Protein AF-0000000086532285 (afdb_homodimer)

pLDDT: mean 72.84, std 27.59, range [26.17, 98.25]

Sequence (334 aa):
MSERGWKFVLVGSVVLNVFMLGAIGGGAYQWFSTHRDLRASGAPASRTALRFAADELPDARQQEFVAALKAARKDGRDFAREGRDDRITVLDLLAAPQLDRTAIDAALDRTRAADTALRAQVERRVVDFAATLTPDERAKFVDGLRRSGNWRLPAKWQKKQGDAASQMSERGWKFVLVGSVVLNVFMLGAIGGGAYQWFSTHRDLRASGAPASRTALRFAADELPDARQQEFVAALKAARKDGRDFAREGRDDRITVLDLLAAPQLDRTAIDAALDRTRAADTALRAQVERRVVDFAATLTPDERAKFVDGLRRSGNWRLPAKWQKKQGDAASQ

InterPro domains:
  IPR025961 Heavy-metal resistance protein [PF13801] (12-139)

Nearest PDB structures (foldseek):
  2y3d-assembly1_A  TM=6.827E-01  e=4.421E-02  Cupriavidus metallidurans CH34
  4wwf-assembly2_B-2  TM=7.330E-01  e=9.547E-02  Cupriavidus metallidurans CH34
  2y39-assembly1_A  TM=7.149E-01  e=6.666E-02  Cupriavidus metallidurans CH34
  2y3b-assembly1_A-2  TM=7.580E-01  e=1.114E-01  Cupriavidus metallidurans CH34
  3zg1-assembly1_D  TM=6.982E-01  e=9.547E-02  Cupriavidus metallidurans CH34

Solvent-accessible surface area (backbone atoms only — not comparable to full-atom values): 16942 Å² total; per-residue (Å²): 133,66,76,67,59,56,51,52,48,47,51,46,46,29,55,19,32,61,32,21,20,9,47,6,59,47,38,50,60,45,47,68,71,51,62,69,65,71,72,63,78,69,51,80,60,58,73,26,8,44,74,50,14,34,66,84,46,59,68,70,56,33,52,51,48,48,51,38,53,51,50,26,48,62,74,24,40,64,30,23,49,48,22,48,53,26,47,50,48,31,46,52,43,60,43,35,83,65,75,49,66,69,61,36,53,52,28,50,51,51,21,51,51,22,48,49,53,30,49,51,44,43,50,49,37,52,52,54,52,49,69,73,44,52,58,70,55,20,40,48,33,40,50,25,32,23,51,7,24,60,54,36,45,59,73,87,65,35,64,71,71,64,67,65,68,76,100,134,64,74,68,60,56,51,53,48,49,53,48,45,31,54,16,31,60,28,24,18,12,46,8,56,49,41,48,61,48,48,67,71,58,64,69,66,74,71,63,79,69,49,78,56,56,74,25,5,46,75,49,13,33,67,84,47,58,68,69,58,32,52,51,47,48,50,38,53,50,49,25,48,62,72,25,40,66,31,25,50,48,21,49,54,26,47,50,49,32,46,52,42,61,43,35,83,65,76,49,66,68,62,36,52,52,28,49,50,51,21,50,50,21,43,50,52,30,48,51,43,43,49,50,37,52,53,55,53,50,69,73,44,52,54,69,54,21,40,47,34,40,51,26,30,24,52,8,26,61,54,33,43,58,73,90,65,36,63,70,70,64,67,63,67,77,102

Secondary structure (DSSP, 8-state):
--HHHHHHHHHHHHHHHHHGGGGTHHHHHHHHS--SSTTTS--TTGGGSGGGGGTTS-HHHHHHHHHHHHHHHHHTHHHHHHHHHHHHHHHHHHHSSS--HHHHHHHHHHHHHHHHHHHHHHHHHHHHHHHHS-HHHHHHHHHHHTTSGGG---HHHHS-THHHH--/--HHHHHHHHHHHHHHHHHGGGGTHHHHHHHHS--SGGGTS--TTGGGSGGGGGTTS-HHHHHHHHHHHHHHHHHTHHHHHHHHHHHHHHHHHHHSSS--HHHHHHHHHHHHHHHHHHHHHHHHHHHHHHHHS-HHHHHHHHHHHTTSGGG---HHHHS-THHHH--

Radius of gyration: 20.03 Å; Cα contacts (8 Å, |Δi|>4): 437; chains: 2; bounding box: 42×56×58 Å

Foldseek 3Di:
DDPVVVVVVQVVVVVCLQVVLVLAPVQCVCVPPPPDVVVPPPDPSNCAHLLCLQVPPPPVLSVLLVVLQVVLCVVLVVLVVQLVVLVVVLVVQVPDPDHDPVSNVVSVVSNVVSVVVSVVSNVVSLVVSLVVDDPVSNVSSVLSLCRHRSNPDPPVPSDDPVVVVVD/DDPVVVVVVQVVVVVCLQVLLVLAPVQCVCVPPPPPVVVPPPDPSHCAHLLNLLVPPPPVLSVVLVVLQVVLCVVLVVLVVQLVVLVVVLVVQVPDPDHDPVSNVVSVVSNVVSVVVSVVSNVVSLVVSLVVDDPVSNVSSVLSLCRHGSNPDPPVPSDDPVVVVVD

Organism: NCBI:txid488447

Structure (mmCIF, N/CA/C/O backbone):
data_AF-0000000086532285-model_v1
#
loop_
_entity.id
_entity.type
_entity.pdbx_description
1 polymer 'Periplasmic heavy metal sensor'
#
loop_
_atom_site.group_PDB
_atom_site.id
_atom_site.type_symbol
_atom_site.label_atom_id
_atom_site.label_alt_id
_atom_site.label_comp_id
_atom_site.label_asym_id
_atom_site.label_entity_id
_atom_site.label_seq_id
_ato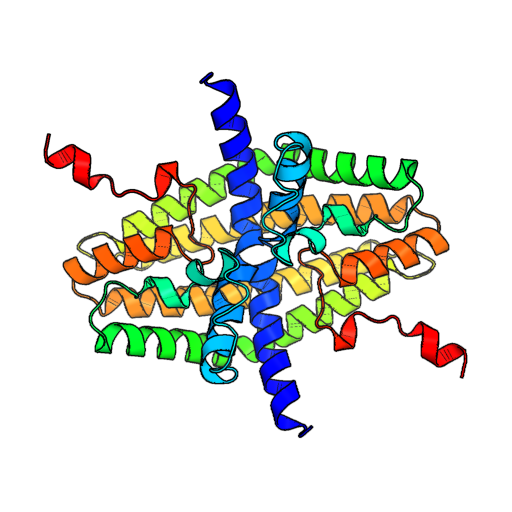m_site.pdbx_PDB_ins_code
_atom_site.Cartn_x
_atom_site.Cartn_y
_atom_site.Cartn_z
_atom_site.occupancy
_atom_site.B_iso_or_equiv
_atom_site.auth_seq_id
_atom_site.auth_comp_id
_atom_site.auth_asym_id
_atom_site.auth_atom_id
_atom_site.pdbx_PDB_model_num
ATOM 1 N N . MET A 1 1 ? 4.383 -7.684 29.891 1 28 1 MET A N 1
ATOM 2 C CA . MET A 1 1 ? 4.27 -7.719 28.438 1 28 1 MET A CA 1
ATOM 3 C C . MET A 1 1 ? 5.645 -7.754 27.781 1 28 1 MET A C 1
ATOM 5 O O . MET A 1 1 ? 6.453 -6.844 27.984 1 28 1 MET A O 1
ATOM 9 N N . SER A 1 2 ? 6.219 -8.969 27.484 1 34.69 2 SER A N 1
ATOM 10 C CA . SER A 1 2 ? 7.656 -9.156 27.297 1 34.69 2 SER A CA 1
ATOM 11 C C . SER A 1 2 ? 8.141 -8.461 26.031 1 34.69 2 SER A C 1
ATOM 13 O O . SER A 1 2 ? 7.355 -8.219 25.109 1 34.69 2 SER A O 1
ATOM 15 N N . GLU A 1 3 ? 9.273 -7.863 26.016 1 40.47 3 GLU A N 1
ATOM 16 C CA . GLU A 1 3 ? 10.047 -7.113 25.031 1 40.47 3 GLU A CA 1
ATOM 17 C C . GLU A 1 3 ? 10.016 -7.793 23.672 1 40.47 3 GLU A C 1
ATOM 19 O O . GLU A 1 3 ? 10.188 -7.141 22.641 1 40.47 3 GLU A O 1
ATOM 24 N N . ARG A 1 4 ? 9.906 -9.109 23.641 1 43.44 4 ARG A N 1
ATOM 25 C CA . ARG A 1 4 ? 10.008 -9.875 22.406 1 43.44 4 ARG A CA 1
ATOM 26 C C . ARG A 1 4 ? 8.75 -9.703 21.547 1 43.44 4 ARG A C 1
ATOM 28 O O . ARG A 1 4 ? 8.82 -9.695 20.328 1 43.44 4 ARG A O 1
ATOM 35 N N . GLY A 1 5 ? 7.594 -9.594 22.219 1 36.75 5 GLY A N 1
ATOM 36 C CA . GLY A 1 5 ? 6.312 -9.453 21.547 1 36.75 5 GLY A CA 1
ATOM 37 C C . GLY A 1 5 ? 6.199 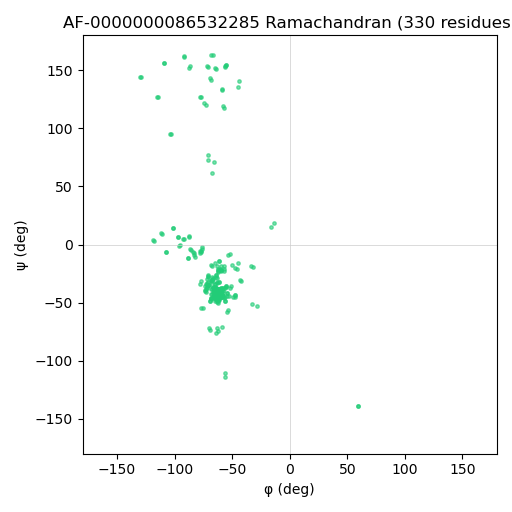-8.18 20.734 1 36.75 5 GLY A C 1
ATOM 38 O O . GLY A 1 5 ? 5.668 -8.195 19.625 1 36.75 5 GLY A O 1
ATOM 39 N N . TRP A 1 6 ? 6.758 -7.117 21.328 1 41.16 6 TRP A N 1
ATOM 40 C CA . TRP A 1 6 ? 6.59 -5.824 20.672 1 41.16 6 TRP A CA 1
ATOM 41 C C . TRP A 1 6 ? 7.422 -5.754 19.391 1 41.16 6 TRP A C 1
ATOM 43 O O . TRP A 1 6 ? 7.051 -5.062 18.438 1 41.16 6 TRP A O 1
ATOM 53 N N . LYS A 1 7 ? 8.578 -6.445 19.406 1 43.5 7 LYS A N 1
ATOM 54 C CA . LYS A 1 7 ? 9.469 -6.422 18.25 1 43.5 7 LYS A CA 1
ATOM 55 C C . LYS A 1 7 ? 8.828 -7.098 17.047 1 43.5 7 LYS A C 1
ATOM 57 O O . LYS A 1 7 ? 8.992 -6.648 15.914 1 43.5 7 LYS A O 1
ATOM 62 N N . PHE A 1 8 ? 8.25 -8.188 17.266 1 39.78 8 PHE A N 1
ATOM 63 C CA . PHE A 1 8 ? 7.598 -8.883 16.156 1 39.78 8 PHE A CA 1
ATOM 64 C C . PHE A 1 8 ? 6.418 -8.07 15.633 1 39.78 8 PHE A C 1
ATOM 66 O O . PHE A 1 8 ? 6.184 -8.023 14.43 1 39.78 8 PHE A O 1
ATOM 73 N N . VAL A 1 9 ? 5.684 -7.422 16.609 1 38.88 9 VAL A N 1
ATOM 74 C CA . VAL A 1 9 ? 4.602 -6.539 16.188 1 38.88 9 VAL A CA 1
ATOM 75 C C . VAL A 1 9 ? 5.164 -5.414 15.32 1 38.88 9 VAL A C 1
ATOM 77 O O . VAL A 1 9 ? 4.559 -5.035 14.312 1 38.88 9 VAL A O 1
ATOM 80 N N . LEU A 1 10 ? 6.355 -4.926 15.742 1 39.31 10 LEU A N 1
ATOM 81 C CA . LEU A 1 10 ? 6.977 -3.846 14.984 1 39.31 10 LEU A CA 1
ATOM 82 C C . LEU A 1 10 ? 7.324 -4.305 13.57 1 39.31 10 LEU A C 1
ATOM 84 O O . LEU A 1 10 ? 7.156 -3.551 12.609 1 39.31 10 LEU A O 1
ATOM 88 N N . VAL A 1 11 ? 7.93 -5.457 13.625 1 38.78 11 VAL A N 1
ATOM 89 C CA . VAL A 1 11 ? 8.344 -5.941 12.312 1 38.78 11 VAL A CA 1
ATOM 90 C C . VAL A 1 11 ? 7.109 -6.23 11.453 1 38.78 11 VAL A C 1
ATOM 92 O O . VAL A 1 11 ? 7.094 -5.941 10.258 1 38.78 11 VAL A O 1
ATOM 95 N N . GLY A 1 12 ? 6.137 -6.848 12.086 1 36.81 12 GLY A N 1
ATOM 96 C CA . GLY A 1 12 ? 4.887 -7.082 11.375 1 36.81 12 GLY A CA 1
ATOM 97 C C . GLY A 1 12 ? 4.188 -5.805 10.953 1 36.81 12 GLY A C 1
ATOM 98 O O . GLY A 1 12 ? 3.576 -5.75 9.883 1 36.81 12 GLY A O 1
ATOM 99 N N . SER A 1 13 ? 4.238 -4.844 11.945 1 34.06 13 SER A N 1
ATOM 100 C CA . SER A 1 13 ? 3.551 -3.592 11.656 1 34.06 13 SER A CA 1
ATOM 101 C C . SER A 1 13 ? 4.109 -2.932 10.398 1 34.06 13 SER A C 1
ATOM 103 O O . SER A 1 13 ? 3.363 -2.34 9.617 1 34.06 13 SER A O 1
ATOM 105 N N . VAL A 1 14 ? 5.371 -2.959 10.359 1 37.28 14 VAL A N 1
ATOM 106 C CA . VAL A 1 14 ? 6.027 -2.156 9.328 1 37.28 14 VAL A CA 1
ATOM 107 C C . VAL A 1 14 ? 5.762 -2.762 7.953 1 37.28 14 VAL A C 1
ATOM 109 O O . VAL A 1 14 ? 5.539 -2.037 6.98 1 37.28 14 VAL A O 1
ATOM 112 N N . VAL A 1 15 ? 6.004 -4.086 7.965 1 34.81 15 VAL A N 1
ATOM 113 C CA . VAL A 1 15 ? 5.828 -4.641 6.629 1 34.81 15 VAL A CA 1
ATOM 114 C C . VAL A 1 15 ? 4.43 -4.312 6.109 1 34.81 15 VAL A C 1
ATOM 116 O O . VAL A 1 15 ? 4.254 -4.023 4.922 1 34.81 15 VAL A O 1
ATOM 119 N N . LEU A 1 16 ? 3.539 -4.371 7.141 1 34.81 16 LEU A N 1
ATOM 120 C CA . LEU A 1 16 ? 2.143 -4.117 6.797 1 34.81 16 LEU A CA 1
ATOM 121 C C . LEU A 1 16 ? 1.943 -2.668 6.367 1 34.81 16 LEU A C 1
ATOM 123 O O . LEU A 1 16 ? 0.967 -2.348 5.688 1 34.81 16 LEU A O 1
ATOM 127 N N . ASN A 1 17 ? 2.639 -1.797 7.199 1 31.88 17 ASN A N 1
ATOM 128 C CA . ASN A 1 17 ? 2.332 -0.41 6.871 1 31.88 17 ASN A CA 1
ATOM 129 C C . ASN A 1 17 ? 2.594 -0.113 5.398 1 31.88 17 ASN A C 1
ATOM 131 O O . ASN A 1 17 ? 2.057 0.85 4.848 1 31.88 17 ASN A O 1
ATOM 135 N N . VAL A 1 18 ? 3.736 -0.61 4.973 1 33.19 18 VAL A N 1
ATOM 136 C CA . VAL A 1 18 ? 4.113 -0.168 3.635 1 33.19 18 VAL A CA 1
ATOM 137 C C . VAL A 1 18 ? 2.973 -0.448 2.656 1 33.19 18 VAL A C 1
ATOM 139 O O . VAL A 1 18 ? 2.672 0.377 1.791 1 33.19 18 VAL A O 1
ATOM 142 N N . PHE A 1 19 ? 2.553 -1.826 2.609 1 33.91 19 PHE A N 1
ATOM 143 C CA . PHE A 1 19 ? 1.553 -2.232 1.629 1 33.91 19 PHE A CA 1
ATOM 144 C C . PHE A 1 19 ? 0.154 -1.836 2.084 1 33.91 19 PHE A C 1
ATOM 146 O O . PHE A 1 19 ? -0.816 -1.999 1.342 1 33.91 19 PHE A O 1
ATOM 153 N N . MET A 1 20 ? 0.072 -1.302 3.33 1 33.12 20 MET A N 1
ATOM 154 C CA . MET A 1 20 ? -1.164 -0.848 3.961 1 33.12 20 MET A CA 1
ATOM 155 C C . MET A 1 20 ? -1.72 0.379 3.244 1 33.12 20 MET A C 1
ATOM 157 O O . MET A 1 20 ? -2.85 0.796 3.504 1 33.12 20 MET A O 1
ATOM 161 N N . LEU A 1 21 ? -0.949 1.178 2.693 1 31.09 21 LEU A N 1
ATOM 162 C CA . LEU A 1 21 ? -1.425 2.449 2.16 1 31.09 21 LEU A CA 1
ATOM 163 C C . LEU A 1 21 ? -2.684 2.252 1.323 1 31.09 21 LEU A C 1
ATOM 165 O O . LEU A 1 21 ? -3.318 3.223 0.908 1 31.09 21 LEU A O 1
ATOM 169 N N . GLY A 1 22 ? -2.91 1.068 0.877 1 30.77 22 GLY A N 1
ATOM 170 C CA . GLY A 1 22 ? -4.07 0.964 0.01 1 30.77 22 GLY A CA 1
ATOM 171 C C . GLY A 1 22 ? -5.379 1.263 0.722 1 30.77 22 GLY A C 1
ATOM 172 O O . GLY A 1 22 ? -6.438 1.302 0.095 1 30.77 22 GLY A O 1
ATOM 173 N N . ALA A 1 23 ? -5.352 1.257 2.08 1 28.95 23 ALA A N 1
ATOM 174 C CA . ALA A 1 23 ? -6.637 1.407 2.752 1 28.95 23 ALA A CA 1
ATOM 175 C C . ALA A 1 23 ? -7.098 2.863 2.74 1 28.95 23 ALA A C 1
ATOM 177 O O . ALA A 1 23 ? -8.281 3.148 2.928 1 28.95 23 ALA A O 1
ATOM 178 N N . ILE A 1 24 ? -6.242 3.852 2.82 1 27.86 24 ILE A N 1
ATOM 179 C CA . ILE A 1 24 ? -6.77 5.18 3.113 1 27.86 24 ILE A CA 1
ATOM 180 C C . ILE A 1 24 ? -7.77 5.586 2.033 1 27.86 24 ILE A C 1
ATOM 182 O O . ILE A 1 24 ? -8.859 6.078 2.338 1 27.86 24 ILE A O 1
ATOM 186 N N . GLY A 1 25 ? -7.352 5.898 0.789 1 27.81 25 GLY A N 1
ATOM 187 C CA . GLY A 1 25 ? -8.188 6.672 -0.115 1 27.81 25 GLY A CA 1
ATOM 188 C C . GLY A 1 25 ? -9.391 5.895 -0.624 1 27.81 25 GLY A C 1
ATOM 189 O O . GLY A 1 25 ? -10.203 6.43 -1.385 1 27.81 25 GLY A O 1
ATOM 190 N N . GLY A 1 26 ? -9.305 4.59 -0.704 1 28.98 26 GLY A N 1
ATOM 191 C CA . GLY A 1 26 ? -10.547 4.008 -1.195 1 28.98 26 GLY A CA 1
ATOM 192 C C . GLY A 1 26 ? -11.742 4.324 -0.316 1 28.98 26 GLY A C 1
ATOM 193 O O . GLY A 1 26 ? -12.883 4.004 -0.668 1 28.98 26 GLY A O 1
ATOM 194 N N . GLY A 1 27 ? -11.492 4.703 0.847 1 27.81 27 GLY A N 1
ATOM 195 C CA . GLY A 1 27 ? -12.609 5.035 1.715 1 27.81 27 GLY A CA 1
ATOM 196 C C . GLY A 1 27 ? -13.289 6.34 1.339 1 27.81 27 GLY A C 1
ATOM 197 O O . GLY A 1 27 ? -14.508 6.457 1.44 1 27.81 27 GLY A O 1
ATOM 198 N N . ALA A 1 28 ? -12.461 7.305 0.994 1 26.25 28 ALA A N 1
ATOM 199 C CA . ALA A 1 28 ? -13.211 8.555 0.906 1 26.25 28 ALA A CA 1
ATOM 200 C C . ALA A 1 28 ? -14.125 8.555 -0.313 1 26.25 28 ALA A C 1
ATOM 202 O O . ALA A 1 28 ? -15.211 9.141 -0.281 1 26.25 28 ALA A O 1
ATOM 203 N N . TYR A 1 29 ? -13.656 7.949 -1.438 1 27.44 29 TYR A N 1
ATOM 204 C CA . TYR A 1 29 ? -14.664 8.047 -2.488 1 27.44 29 TYR A CA 1
ATOM 205 C C . TYR A 1 29 ? -15.898 7.223 -2.137 1 27.44 29 TYR A C 1
ATOM 207 O O . TYR A 1 29 ? -16.953 7.371 -2.764 1 27.44 29 TYR A O 1
ATOM 215 N N . GLN A 1 30 ? -15.711 6.129 -1.37 1 28.86 30 GLN A N 1
ATOM 216 C CA . GLN A 1 30 ? -16.969 5.641 -0.803 1 28.86 30 GLN A CA 1
ATOM 217 C C . GLN A 1 30 ? -17.656 6.723 0.016 1 28.86 30 GLN A C 1
ATOM 219 O O . GLN A 1 30 ? -18.844 6.602 0.34 1 28.86 30 GLN A O 1
ATOM 224 N N . TRP A 1 31 ? -16.875 7.691 0.475 1 28.12 31 TRP A N 1
ATOM 225 C CA . TRP A 1 31 ? -17.625 8.703 1.214 1 28.12 31 TRP A CA 1
ATOM 226 C C . TRP A 1 31 ? -18.594 9.438 0.297 1 28.12 31 TRP A C 1
ATOM 228 O O . TRP A 1 31 ? -19.734 9.711 0.68 1 28.12 31 TRP A O 1
ATOM 238 N N . PHE A 1 32 ? -18.203 9.922 -0.93 1 27.78 32 PHE A N 1
ATOM 239 C CA . PHE A 1 32 ? -19.25 10.711 -1.57 1 27.78 32 PHE A CA 1
ATOM 240 C C . PHE A 1 32 ? -20.328 9.805 -2.17 1 27.78 32 PHE A C 1
ATOM 242 O O . PHE A 1 32 ? -21.5 10.172 -2.221 1 27.78 32 PHE A O 1
ATOM 249 N N . SER A 1 33 ? -20.078 8.828 -3.029 1 29.09 33 SER A N 1
ATOM 250 C CA . SER A 1 33 ? -21.297 8.195 -3.529 1 29.09 33 SER A CA 1
ATOM 251 C C . SER A 1 33 ? -22.078 7.527 -2.402 1 29.09 33 SER A C 1
ATOM 253 O O . SER A 1 33 ? -23.297 7.492 -2.428 1 29.09 33 SER A O 1
ATOM 255 N N . THR A 1 34 ? -21.609 6.402 -1.842 1 29.09 34 THR A N 1
ATOM 256 C CA . THR A 1 34 ? -22.484 5.773 -0.867 1 29.09 34 THR A CA 1
ATOM 257 C C . THR A 1 34 ? -22.625 6.645 0.38 1 29.09 34 THR A C 1
ATOM 259 O O . THR A 1 34 ? -21.688 6.758 1.169 1 29.09 34 THR A O 1
ATOM 262 N N . HIS A 1 35 ? -23.109 7.824 0.426 1 29.36 35 HIS A N 1
ATOM 263 C CA . HIS A 1 35 ? -23.766 8.32 1.629 1 29.36 35 HIS A CA 1
ATOM 264 C C . HIS A 1 35 ? -24.484 7.195 2.365 1 29.36 35 HIS A C 1
ATOM 266 O O . HIS A 1 35 ? -24.875 7.355 3.527 1 29.36 35 HIS A O 1
ATOM 272 N N . ARG A 1 36 ? -25.391 6.387 1.551 1 29.31 36 ARG A N 1
ATOM 273 C CA . ARG A 1 36 ? -26.406 5.75 2.393 1 29.31 36 ARG A CA 1
ATOM 274 C C . ARG A 1 36 ? -25.75 4.91 3.486 1 29.31 36 ARG A C 1
ATOM 276 O O . ARG A 1 36 ? -26.094 5.035 4.664 1 29.31 36 ARG A O 1
ATOM 283 N N . ASP A 1 37 ? -25.906 3.447 3.357 1 27.55 37 ASP A N 1
ATOM 284 C CA . ASP A 1 37 ? -25.797 2.453 4.422 1 27.55 37 ASP A CA 1
ATOM 285 C C . ASP A 1 37 ? -24.344 2.205 4.797 1 27.55 37 ASP A C 1
ATOM 287 O O . ASP A 1 37 ? -24.016 1.182 5.402 1 27.55 37 ASP A O 1
ATOM 291 N N . LEU A 1 38 ? -23.453 2.77 4.148 1 30.7 38 LEU A N 1
ATOM 292 C CA . LEU A 1 38 ? -22.109 2.516 4.68 1 30.7 38 LEU A CA 1
ATOM 293 C C . LEU A 1 38 ? -22.047 2.863 6.164 1 30.7 38 LEU A C 1
ATOM 295 O O . LEU A 1 38 ? -20.953 2.93 6.738 1 30.7 38 LEU A O 1
ATOM 299 N N . ARG A 1 39 ? -23.047 3.467 6.715 1 29.39 39 ARG A N 1
ATOM 300 C CA . ARG A 1 39 ? -23.109 3.432 8.172 1 29.39 39 ARG A CA 1
ATOM 301 C C . ARG A 1 39 ? -22.891 2.018 8.695 1 29.39 39 ARG A C 1
ATOM 303 O O . ARG A 1 39 ? -22.578 1.826 9.875 1 29.39 39 ARG A O 1
ATOM 310 N N . ALA A 1 40 ? -23.531 1.003 8.109 1 28.45 40 ALA A N 1
ATOM 311 C CA . ALA A 1 40 ? -23.672 -0.245 8.852 1 28.45 40 ALA A CA 1
ATOM 312 C C . ALA A 1 40 ? -22.328 -0.961 8.992 1 28.45 40 ALA A C 1
ATOM 314 O O . ALA A 1 40 ? -22.047 -1.558 10.031 1 28.45 40 ALA A O 1
ATOM 315 N N . SER A 1 41 ? -21.672 -1.6 7.898 1 30.3 41 SER A N 1
ATOM 316 C CA . SER A 1 41 ? -20.562 -2.479 8.273 1 30.3 41 SER A CA 1
ATOM 317 C C . SER A 1 41 ? -19.359 -1.68 8.758 1 30.3 41 SER A C 1
ATOM 319 O O . SER A 1 41 ? -18.797 -0.874 8.016 1 30.3 41 SER A O 1
ATOM 321 N N . GLY A 1 42 ? -19.188 -1.119 9.883 1 31.2 42 GLY A N 1
ATOM 322 C CA . GLY A 1 42 ? -18.234 -0.562 10.836 1 31.2 42 GLY A CA 1
ATOM 323 C C . GLY A 1 42 ? -16.812 -0.996 10.562 1 31.2 42 GLY A C 1
ATOM 324 O O . GLY A 1 42 ? -16.125 -1.498 11.461 1 31.2 42 GLY A O 1
ATOM 325 N N . ALA A 1 43 ? -16.375 -1.518 9.523 1 33.94 43 ALA A N 1
ATOM 326 C CA . ALA A 1 43 ? -15.008 -2.047 9.578 1 33.94 43 ALA A CA 1
ATOM 327 C C . ALA A 1 43 ? -14.016 -0.958 9.969 1 33.94 43 ALA A C 1
ATOM 329 O O . ALA A 1 43 ? -14.164 0.2 9.57 1 33.94 43 ALA A O 1
ATOM 330 N N . PRO A 1 44 ? -13.219 -0.936 11.047 1 39.88 44 PRO A N 1
ATOM 331 C CA . PRO A 1 44 ? -12.133 -0.102 11.57 1 39.88 44 PRO A CA 1
ATOM 332 C C . PRO A 1 44 ? -11.258 0.486 10.461 1 39.88 44 PRO A C 1
ATOM 334 O O . PRO A 1 44 ? -10.562 1.482 10.688 1 39.88 44 PRO A O 1
ATOM 337 N N . ALA A 1 45 ? -11.219 -0.004 9.156 1 45.59 45 ALA A N 1
ATOM 338 C CA . ALA A 1 45 ? -10.391 0.457 8.055 1 45.59 45 ALA A CA 1
ATOM 339 C C . ALA A 1 45 ? -10.719 1.897 7.676 1 45.59 45 ALA A C 1
ATOM 341 O O . ALA A 1 45 ? -9.836 2.678 7.332 1 45.59 45 ALA A O 1
ATOM 342 N N . SER A 1 46 ? -11.945 2.334 7.793 1 52.22 46 SER A N 1
ATOM 343 C CA . SER A 1 46 ? -12.461 3.59 7.25 1 52.22 46 SER A CA 1
ATOM 344 C C . SER A 1 46 ? -11.836 4.789 7.957 1 52.22 46 SER A C 1
ATOM 346 O O . SER A 1 46 ? -11.43 5.754 7.309 1 52.22 46 SER A O 1
ATOM 348 N N . ARG A 1 47 ? -11.531 4.652 9.211 1 56.44 47 ARG A N 1
ATOM 349 C CA . ARG A 1 47 ? -11.078 5.863 9.891 1 56.44 47 ARG A CA 1
ATOM 350 C C . ARG A 1 47 ? -9.578 6.055 9.727 1 56.44 47 ARG A C 1
ATOM 352 O O . ARG A 1 47 ? -9.023 7.082 10.141 1 56.44 47 ARG A O 1
ATOM 359 N N . THR A 1 48 ? -9.023 5.25 8.938 1 73.12 48 THR A N 1
ATOM 360 C CA . THR A 1 48 ? -7.574 5.328 8.773 1 73.12 48 THR A CA 1
ATOM 361 C C . THR A 1 48 ? -7.211 5.816 7.379 1 73.12 48 THR A C 1
ATOM 363 O O . THR A 1 48 ? -6.031 6.02 7.074 1 73.12 48 THR A O 1
ATOM 366 N N . ALA A 1 49 ? -8.227 6.266 6.656 1 77.12 49 ALA A N 1
ATOM 367 C CA . ALA A 1 49 ? -7.961 6.781 5.316 1 77.12 49 ALA A CA 1
ATOM 368 C C . ALA A 1 49 ? -7.25 8.133 5.379 1 77.12 49 ALA A C 1
ATOM 370 O O . ALA A 1 49 ? -7.43 8.891 6.336 1 77.12 49 ALA A O 1
ATOM 371 N N . LEU A 1 50 ? -6.492 8.438 4.336 1 88.56 50 LEU A N 1
ATOM 372 C CA . LEU A 1 50 ? -5.664 9.641 4.297 1 88.56 50 LEU A CA 1
ATOM 373 C C . LEU A 1 50 ? -6.523 10.898 4.398 1 88.56 50 LEU A C 1
ATOM 375 O O . LEU A 1 50 ? -6.109 11.891 5 1 88.56 50 LEU A O 1
ATOM 379 N N . ARG A 1 51 ? -7.746 10.828 3.857 1 85.19 51 ARG A N 1
ATOM 380 C CA . ARG A 1 51 ? -8.609 12.008 3.844 1 85.19 51 ARG A CA 1
ATOM 381 C C . ARG A 1 51 ? -8.945 12.461 5.262 1 85.19 51 ARG A C 1
ATOM 383 O O . ARG A 1 51 ? -9.273 13.625 5.484 1 85.19 51 ARG A O 1
ATOM 390 N N . PHE A 1 52 ? -8.859 11.555 6.238 1 87.06 52 PHE A N 1
ATOM 391 C CA . PHE A 1 52 ? -9.25 11.867 7.609 1 87.06 52 PHE A CA 1
ATOM 392 C C . PHE A 1 52 ? -8.086 12.492 8.367 1 87.06 52 PHE A C 1
ATOM 394 O O . PHE A 1 52 ? -8.242 12.898 9.523 1 87.06 52 PHE A O 1
ATOM 401 N N . ALA A 1 53 ? -6.961 12.578 7.742 1 92.12 53 ALA A N 1
ATOM 402 C CA . ALA A 1 53 ? -5.801 13.164 8.398 1 92.12 53 ALA A CA 1
ATOM 403 C C . ALA A 1 53 ? -6.07 14.617 8.797 1 92.12 53 ALA A C 1
ATOM 405 O O . ALA A 1 53 ? -5.469 15.125 9.742 1 92.12 53 ALA A O 1
ATOM 406 N N . ALA A 1 54 ? -7.035 15.25 8.164 1 96.19 54 ALA A N 1
ATOM 407 C CA . ALA A 1 54 ? -7.301 16.656 8.43 1 96.19 54 ALA A CA 1
ATOM 408 C C . ALA A 1 54 ? -8.508 16.828 9.344 1 96.19 54 ALA A C 1
ATOM 410 O O . ALA A 1 54 ? -9.016 17.953 9.516 1 96.19 54 ALA A O 1
ATOM 411 N N . ASP A 1 55 ? -8.945 15.781 9.977 1 93.12 55 ASP A N 1
ATOM 412 C CA . ASP A 1 55 ? -10.227 15.781 10.68 1 93.12 55 ASP A CA 1
ATOM 413 C C . ASP A 1 55 ? -10.211 16.766 11.844 1 93.12 55 ASP A C 1
ATOM 415 O O . ASP A 1 55 ? -11.266 17.25 12.266 1 93.12 55 ASP A O 1
ATOM 419 N N . GLU A 1 56 ? -9.062 17.094 12.43 1 95.19 56 GLU A N 1
ATOM 420 C CA . GLU A 1 56 ? -8.984 17.984 13.586 1 95.19 56 GLU A CA 1
ATOM 421 C C . GLU A 1 56 ? -8.773 19.422 13.156 1 95.19 56 GLU A C 1
ATOM 423 O O . GLU A 1 56 ? -8.672 20.328 14 1 95.19 56 GLU A O 1
ATOM 428 N N . LEU A 1 57 ? -8.781 19.719 11.906 1 97.75 57 LEU A N 1
ATOM 429 C CA . LEU A 1 57 ? -8.648 21.062 11.375 1 97.75 57 LEU A CA 1
ATOM 430 C C . LEU A 1 57 ? -10.023 21.703 11.188 1 97.75 57 LEU A C 1
ATOM 432 O O . LEU A 1 57 ? -11.039 21.016 11.195 1 97.75 57 LEU A O 1
ATOM 436 N N . PRO A 1 58 ? -10.047 23.078 11.078 1 97.62 58 PRO A N 1
ATOM 437 C CA . PRO A 1 58 ? -11.312 23.719 10.727 1 97.62 58 PRO A CA 1
ATOM 438 C C . PRO A 1 58 ? -11.906 23.188 9.43 1 97.62 58 PRO A C 1
ATOM 440 O O . PRO A 1 58 ? -11.172 22.75 8.547 1 97.62 58 PRO A O 1
ATOM 443 N N . ASP A 1 59 ? -13.148 23.281 9.305 1 96.81 59 ASP A N 1
ATOM 444 C CA . ASP A 1 59 ? -13.883 22.703 8.18 1 96.81 59 ASP A CA 1
ATOM 445 C C . ASP A 1 59 ? -13.32 23.172 6.848 1 96.81 59 ASP A C 1
ATOM 447 O O . ASP A 1 59 ? -13.203 22.391 5.898 1 96.81 59 ASP A O 1
ATOM 451 N N . ALA A 1 60 ? -13.016 24.406 6.789 1 97.31 60 ALA A N 1
ATOM 452 C CA . ALA A 1 60 ? -12.492 24.953 5.543 1 97.31 60 ALA A CA 1
ATOM 453 C C . ALA A 1 60 ? -11.195 24.266 5.141 1 97.31 60 ALA A C 1
ATOM 455 O O . ALA A 1 60 ? -10.984 23.953 3.965 1 97.31 60 ALA A O 1
ATOM 456 N N . ARG A 1 61 ? -10.336 24.016 6.145 1 97.81 61 ARG A N 1
ATOM 457 C CA . ARG A 1 61 ? -9.07 23.344 5.883 1 97.81 61 ARG A CA 1
ATOM 458 C C . ARG A 1 61 ? -9.305 21.891 5.488 1 97.81 61 ARG A C 1
ATOM 460 O O . ARG A 1 61 ? -8.609 21.359 4.621 1 97.81 61 ARG A O 1
ATOM 467 N N . GLN A 1 62 ? -10.266 21.25 6.109 1 97.31 62 GLN A N 1
ATOM 468 C CA . GLN A 1 62 ? -10.594 19.875 5.746 1 97.31 62 GLN A CA 1
ATOM 469 C C . GLN A 1 62 ? -11.016 19.781 4.281 1 97.31 62 GLN A C 1
ATOM 471 O O . GLN A 1 62 ? -10.57 18.891 3.561 1 97.31 62 GLN A O 1
ATOM 476 N N . GLN A 1 63 ? -11.844 20.719 3.865 1 97.06 63 GLN A N 1
ATOM 477 C CA . GLN A 1 63 ? -12.312 20.719 2.484 1 97.06 63 GLN A CA 1
ATOM 478 C C . GLN A 1 63 ? -11.164 20.969 1.511 1 97.06 63 GLN A C 1
ATOM 480 O O . GLN A 1 63 ? -11.117 20.375 0.433 1 97.06 63 GLN A O 1
ATOM 485 N N . GLU A 1 64 ? -10.289 21.844 1.866 1 98 64 GLU A N 1
ATOM 486 C CA . GLU A 1 64 ? -9.109 22.094 1.04 1 98 64 GLU A CA 1
ATOM 487 C C . GLU A 1 64 ? -8.266 20.844 0.878 1 98 64 GLU A C 1
ATOM 489 O O . GLU A 1 64 ? -7.75 20.562 -0.206 1 98 64 GLU A O 1
ATOM 494 N N . PHE A 1 65 ? -8.164 20.109 1.947 1 96.88 65 PHE A N 1
ATOM 495 C CA . PHE A 1 65 ? -7.367 18.891 1.887 1 96.88 65 PHE A CA 1
ATOM 496 C C . PHE A 1 65 ? -8.031 17.859 0.99 1 96.88 65 PHE A C 1
ATOM 498 O O . PHE A 1 65 ? -7.371 17.219 0.167 1 96.88 65 PHE A O 1
ATOM 505 N N . VAL A 1 66 ? -9.297 17.656 1.144 1 93.56 66 VAL A N 1
ATOM 506 C CA . VAL A 1 66 ? -10.031 16.719 0.303 1 93.56 66 VAL A CA 1
ATOM 507 C C . VAL A 1 66 ? -9.891 17.109 -1.165 1 93.56 66 VAL A C 1
ATOM 509 O O . VAL A 1 66 ? -9.68 16.266 -2.027 1 93.56 66 VAL A O 1
ATOM 512 N N . ALA A 1 67 ? -9.938 18.391 -1.438 1 95.38 67 ALA A N 1
ATOM 513 C CA . ALA A 1 67 ? -9.758 18.875 -2.803 1 95.38 67 ALA A CA 1
ATOM 514 C C . ALA A 1 67 ? -8.352 18.594 -3.309 1 95.38 67 ALA A C 1
ATOM 516 O O . ALA A 1 67 ? -8.164 18.25 -4.48 1 95.38 67 ALA A O 1
ATOM 517 N N . ALA A 1 68 ? -7.352 18.734 -2.432 1 95 68 ALA A N 1
ATOM 518 C CA . ALA A 1 68 ? -5.969 18.438 -2.795 1 95 68 ALA A CA 1
ATOM 519 C C . ALA A 1 68 ? -5.797 16.953 -3.148 1 95 68 ALA A C 1
ATOM 521 O O . ALA A 1 68 ? -5.105 16.625 -4.109 1 95 68 ALA A O 1
ATOM 522 N N . LEU A 1 69 ? -6.426 16.094 -2.352 1 91.38 69 LEU A N 1
ATOM 523 C CA . LEU A 1 69 ? -6.352 14.672 -2.623 1 91.38 69 LEU A CA 1
ATOM 524 C C . LEU A 1 69 ? -7.059 14.32 -3.93 1 91.38 69 LEU A C 1
ATOM 526 O O . LEU A 1 69 ? -6.582 13.484 -4.695 1 91.38 69 LEU A O 1
ATOM 530 N N . LYS A 1 70 ? -8.172 15.023 -4.184 1 88.94 70 LYS A N 1
ATOM 531 C CA . LYS A 1 70 ? -8.883 14.828 -5.445 1 88.94 70 LYS A CA 1
ATOM 532 C C . LYS A 1 70 ? -8.023 15.25 -6.633 1 88.94 70 LYS A C 1
ATOM 534 O O . LYS A 1 70 ? -7.992 14.57 -7.66 1 88.94 70 LYS A O 1
ATOM 539 N N . ALA A 1 71 ? -7.359 16.297 -6.508 1 91.56 71 ALA A N 1
ATOM 540 C CA . ALA A 1 71 ? -6.469 16.766 -7.562 1 91.56 71 ALA A CA 1
ATOM 541 C C . ALA A 1 71 ? -5.316 15.797 -7.789 1 91.56 71 ALA A C 1
ATOM 543 O O . ALA A 1 71 ? -4.934 15.531 -8.93 1 91.56 71 ALA A O 1
ATOM 544 N N . ALA A 1 72 ? -4.77 15.305 -6.676 1 87.88 72 ALA A N 1
ATOM 545 C CA . ALA A 1 72 ? -3.689 14.32 -6.793 1 87.88 72 ALA A CA 1
ATOM 546 C C . ALA A 1 72 ? -4.156 13.078 -7.543 1 87.88 72 ALA A C 1
ATOM 548 O O . ALA A 1 72 ? -3.418 12.523 -8.359 1 87.88 72 ALA A O 1
ATOM 549 N N . ARG A 1 73 ? -5.316 12.719 -7.242 1 84.12 73 ARG A N 1
ATOM 550 C CA . ARG A 1 73 ? -5.891 11.57 -7.93 1 84.12 73 ARG A CA 1
ATOM 551 C C . ARG A 1 73 ? -6.051 11.844 -9.422 1 84.12 73 ARG A C 1
ATOM 553 O O . ARG A 1 73 ? -5.754 10.984 -10.25 1 84.12 73 ARG A O 1
ATOM 560 N N . LYS A 1 74 ? -6.516 12.961 -9.703 1 89.81 74 LYS A N 1
ATOM 561 C CA . LYS A 1 74 ? -6.695 13.336 -11.102 1 89.81 74 LYS A CA 1
ATOM 562 C C . LYS A 1 74 ? -5.359 13.367 -11.844 1 89.81 74 LYS A C 1
ATOM 564 O O . LYS A 1 74 ? -5.242 12.828 -12.945 1 89.81 74 LYS A O 1
ATOM 569 N N . ASP A 1 75 ? -4.43 13.891 -11.211 1 89.19 75 ASP A N 1
ATOM 570 C CA . ASP A 1 75 ? -3.109 14.016 -11.812 1 89.19 75 ASP A CA 1
ATOM 571 C C . ASP A 1 75 ? -2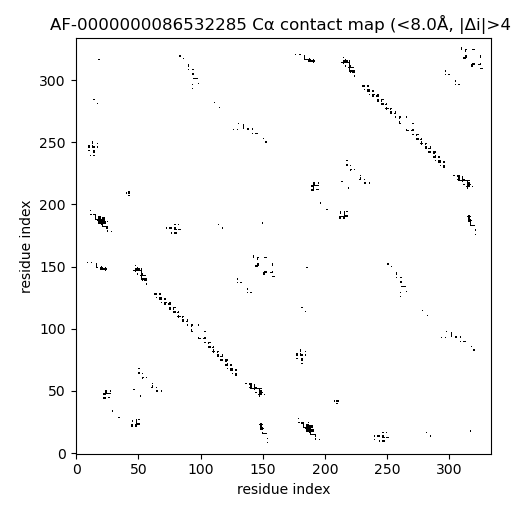.434 12.648 -11.93 1 89.19 75 ASP A C 1
ATOM 573 O O . ASP A 1 75 ? -1.577 12.445 -12.797 1 89.19 75 ASP A O 1
ATOM 577 N N . GLY A 1 76 ? -2.834 11.805 -11.062 1 90.31 76 GLY A N 1
ATOM 578 C CA . GLY A 1 76 ? -2.17 10.516 -10.992 1 90.31 76 GLY A CA 1
ATOM 579 C C . GLY A 1 76 ? -2.904 9.422 -11.75 1 90.31 76 GLY A C 1
ATOM 580 O O . GLY A 1 76 ? -2.488 8.266 -11.742 1 90.31 76 GLY A O 1
ATOM 581 N N . ARG A 1 77 ? -3.912 9.758 -12.453 1 88.94 77 ARG A N 1
ATOM 582 C CA . ARG A 1 77 ? -4.797 8.789 -13.086 1 88.94 77 ARG A CA 1
ATOM 583 C C . ARG A 1 77 ? -4.031 7.922 -14.086 1 88.94 77 ARG A C 1
ATOM 585 O O . ARG A 1 77 ? -4.281 6.719 -14.188 1 88.94 77 ARG A O 1
ATOM 592 N N . ASP A 1 78 ? -3.172 8.547 -14.852 1 93.38 78 ASP A N 1
ATOM 593 C CA . ASP A 1 78 ? -2.422 7.781 -15.844 1 93.38 78 ASP A CA 1
ATOM 594 C C . ASP A 1 78 ? -1.491 6.773 -15.172 1 93.38 78 ASP A C 1
ATOM 596 O O . ASP A 1 78 ? -1.339 5.648 -15.648 1 93.38 78 ASP A O 1
ATOM 600 N N . PHE A 1 79 ? -0.854 7.156 -14.109 1 89.19 79 PHE A N 1
ATOM 601 C CA . PHE A 1 79 ? -0.004 6.23 -13.367 1 89.19 79 PHE A CA 1
ATOM 602 C C . PHE A 1 79 ? -0.827 5.09 -12.781 1 89.19 79 PHE A C 1
ATOM 604 O O . PHE A 1 79 ? -0.391 3.936 -12.781 1 89.19 79 PHE A O 1
ATOM 611 N N . ALA A 1 80 ? -2.006 5.438 -12.297 1 87.19 80 ALA A N 1
ATOM 612 C CA . ALA A 1 80 ? -2.893 4.41 -11.758 1 87.19 80 ALA A CA 1
ATOM 613 C C . ALA A 1 80 ? -3.27 3.395 -12.836 1 87.19 80 ALA A C 1
ATOM 615 O O . ALA A 1 80 ? -3.256 2.186 -12.586 1 87.19 80 ALA A O 1
ATOM 616 N N . ARG A 1 81 ? -3.576 3.861 -13.992 1 89.38 81 ARG A N 1
ATOM 617 C CA . ARG A 1 81 ? -3.93 2.99 -15.109 1 89.38 81 ARG A CA 1
ATOM 618 C C . ARG A 1 81 ? -2.74 2.137 -15.539 1 89.38 81 ARG A C 1
ATOM 620 O O . ARG A 1 81 ? -2.881 0.93 -15.75 1 89.38 81 ARG A O 1
ATOM 627 N N . GLU A 1 82 ? -1.685 2.797 -15.617 1 92.25 82 GLU A N 1
ATOM 628 C CA . GLU A 1 82 ? -0.472 2.072 -15.992 1 92.25 82 GLU A CA 1
ATOM 629 C C . GLU A 1 82 ? -0.153 0.978 -14.977 1 92.25 82 GLU A C 1
ATOM 631 O O . GLU A 1 82 ? 0.157 -0.155 -15.352 1 92.25 82 GLU A O 1
ATOM 636 N N . GLY A 1 83 ? -0.227 1.295 -13.703 1 89.56 83 GLY A N 1
ATOM 637 C CA . GLY A 1 83 ? 0.008 0.306 -12.664 1 89.56 83 GLY A CA 1
ATOM 638 C C . GLY A 1 83 ? -0.937 -0.878 -12.742 1 89.56 83 GLY A C 1
ATOM 639 O O . GLY A 1 83 ? -0.511 -2.029 -12.625 1 89.56 83 GLY A O 1
ATOM 640 N N . ARG A 1 84 ? -2.145 -0.588 -12.961 1 87.44 84 ARG A N 1
ATOM 641 C CA . ARG A 1 84 ? -3.143 -1.643 -13.109 1 87.44 84 ARG A CA 1
ATOM 642 C C . ARG A 1 84 ? -2.834 -2.527 -14.312 1 87.44 84 ARG A C 1
ATOM 644 O O . ARG A 1 84 ? -2.842 -3.756 -14.203 1 87.44 84 ARG A O 1
ATOM 651 N N . ASP A 1 85 ? -2.6 -1.89 -15.43 1 92.31 85 ASP A N 1
ATOM 652 C CA . ASP A 1 85 ? -2.328 -2.641 -16.656 1 92.31 85 ASP A CA 1
ATOM 653 C C . ASP A 1 85 ? -1.073 -3.496 -16.5 1 92.31 85 ASP A C 1
ATOM 655 O O . ASP A 1 85 ? -1.039 -4.641 -16.969 1 92.31 85 ASP A O 1
ATOM 659 N N . ASP A 1 86 ? -0.113 -2.959 -15.883 1 93.56 86 ASP A N 1
ATOM 660 C CA . ASP A 1 86 ? 1.122 -3.711 -15.68 1 93.56 86 ASP A CA 1
ATOM 661 C C . ASP A 1 86 ? 0.918 -4.852 -14.688 1 93.56 86 ASP A C 1
ATOM 663 O O . ASP A 1 86 ? 1.524 -5.914 -14.82 1 93.56 86 ASP A O 1
ATOM 667 N N . ARG A 1 87 ? 0.118 -4.66 -13.727 1 93.25 87 ARG A N 1
ATOM 668 C CA . ARG A 1 87 ? -0.223 -5.738 -12.797 1 93.25 87 ARG A CA 1
ATOM 669 C C . ARG A 1 87 ? -0.925 -6.879 -13.523 1 93.25 87 ARG A C 1
ATOM 671 O O . ARG A 1 87 ? -0.629 -8.055 -13.281 1 93.25 87 ARG A O 1
ATOM 678 N N . ILE A 1 88 ? -1.799 -6.527 -14.367 1 93.25 88 ILE A N 1
ATOM 679 C CA . ILE A 1 88 ? -2.475 -7.539 -15.18 1 93.25 88 ILE A CA 1
ATOM 680 C C . ILE A 1 88 ? -1.45 -8.289 -16.031 1 93.25 88 ILE A C 1
ATOM 682 O O . ILE A 1 88 ? -1.5 -9.516 -16.125 1 93.25 88 ILE A O 1
ATOM 686 N N . THR A 1 89 ? -0.57 -7.535 -16.562 1 96.5 89 THR A N 1
ATOM 687 C CA . THR A 1 89 ? 0.479 -8.156 -17.359 1 96.5 89 THR A CA 1
ATOM 688 C C . THR A 1 89 ? 1.298 -9.133 -16.516 1 96.5 89 THR A C 1
ATOM 690 O O . THR A 1 89 ? 1.604 -10.234 -16.969 1 96.5 89 THR A O 1
ATOM 693 N N . VAL A 1 90 ? 1.706 -8.758 -15.281 1 96.44 90 VAL A N 1
ATOM 694 C CA . VAL A 1 90 ? 2.451 -9.641 -14.391 1 96.44 90 VAL A CA 1
ATOM 695 C C . VAL A 1 90 ? 1.666 -10.93 -14.164 1 96.44 90 VAL A C 1
ATOM 697 O O . VAL A 1 90 ? 2.217 -12.023 -14.281 1 96.44 90 VAL A O 1
ATOM 700 N N . LEU A 1 91 ? 0.373 -10.766 -13.844 1 96.19 91 LEU A N 1
ATOM 701 C CA . LEU A 1 91 ? -0.468 -11.914 -13.539 1 96.19 91 LEU A CA 1
ATOM 702 C C . LEU A 1 91 ? -0.615 -12.82 -14.758 1 96.19 91 LEU A C 1
ATOM 704 O O . LEU A 1 91 ? -0.579 -14.047 -14.633 1 96.19 91 LEU A O 1
ATOM 708 N N . ASP A 1 92 ? -0.711 -12.219 -15.945 1 95.12 92 ASP A N 1
ATOM 709 C CA . ASP A 1 92 ? -0.787 -13 -17.188 1 95.12 92 ASP A CA 1
ATOM 710 C C . ASP A 1 92 ? 0.508 -13.773 -17.422 1 95.12 92 ASP A C 1
ATOM 712 O O . ASP A 1 92 ? 0.477 -14.938 -17.812 1 95.12 92 ASP A O 1
ATOM 716 N N . LEU A 1 93 ? 1.6 -13.125 -17.203 1 96.62 93 LEU A N 1
ATOM 717 C CA . LEU A 1 93 ? 2.896 -13.773 -17.375 1 96.62 93 LEU A CA 1
ATOM 718 C C . LEU A 1 93 ? 3.076 -14.914 -16.375 1 96.62 93 LEU A C 1
ATOM 720 O O . LEU A 1 93 ? 3.633 -15.953 -16.719 1 96.62 93 LEU A O 1
ATOM 724 N N . LEU A 1 94 ? 2.598 -14.742 -15.156 1 96.69 94 LEU A N 1
ATOM 725 C CA . LEU A 1 94 ? 2.693 -15.773 -14.133 1 96.69 94 LEU A CA 1
ATOM 726 C C . LEU A 1 94 ? 1.811 -16.969 -14.492 1 96.69 94 LEU A C 1
ATOM 728 O O . LEU A 1 94 ? 2.123 -18.109 -14.125 1 96.69 94 LEU A O 1
ATOM 732 N N . ALA A 1 95 ? 0.728 -16.703 -15.18 1 93.94 95 ALA A N 1
ATOM 733 C CA . ALA A 1 95 ? -0.233 -17.75 -15.523 1 93.94 95 ALA A CA 1
ATOM 734 C C . ALA A 1 95 ? 0.209 -18.516 -16.766 1 93.94 95 ALA A C 1
ATOM 736 O O . ALA A 1 95 ? -0.363 -19.562 -17.094 1 93.94 95 ALA A O 1
ATOM 737 N N . ALA A 1 96 ? 1.191 -18.016 -17.422 1 92.62 96 ALA A N 1
ATOM 738 C CA . ALA A 1 96 ? 1.637 -18.656 -18.656 1 92.62 96 ALA A CA 1
ATOM 739 C C . ALA A 1 96 ? 2.178 -20.047 -18.406 1 92.62 96 ALA A C 1
ATOM 741 O O . ALA A 1 96 ? 2.727 -20.328 -17.328 1 92.62 96 ALA A O 1
ATOM 742 N N . PRO A 1 97 ? 2.086 -20.922 -19.344 1 90.31 97 PRO A N 1
ATOM 743 C CA . PRO A 1 97 ? 2.582 -22.297 -19.188 1 90.31 97 PRO A CA 1
ATOM 744 C C . PRO A 1 97 ? 4.078 -22.344 -18.891 1 90.31 97 PRO A C 1
ATOM 746 O O . PRO A 1 97 ? 4.531 -23.203 -18.109 1 90.31 97 PRO A O 1
ATOM 749 N N . GLN A 1 98 ? 4.773 -21.469 -19.562 1 92.75 98 GLN A N 1
ATOM 750 C CA . GLN A 1 98 ? 6.195 -21.328 -19.266 1 92.75 98 GLN A CA 1
ATOM 751 C C . GLN A 1 98 ? 6.492 -19.953 -18.672 1 92.75 98 GLN A C 1
ATOM 753 O O . GLN A 1 98 ? 6.129 -18.922 -19.266 1 92.75 98 GLN A O 1
ATOM 758 N N . LEU A 1 99 ? 7.156 -20 -17.531 1 94.88 99 LEU A N 1
ATOM 759 C CA . LEU A 1 99 ? 7.477 -18.734 -16.859 1 94.88 99 LEU A CA 1
ATOM 760 C C . LEU A 1 99 ? 8.664 -18.062 -17.531 1 94.88 99 LEU A C 1
ATOM 762 O O . LEU A 1 99 ? 9.688 -18.703 -17.797 1 94.88 99 LEU A O 1
ATOM 766 N N . ASP A 1 100 ? 8.469 -16.812 -17.906 1 96.44 100 ASP A N 1
ATOM 767 C CA . ASP A 1 100 ? 9.531 -15.945 -18.391 1 96.44 100 ASP A CA 1
ATOM 768 C C . ASP A 1 100 ? 9.953 -14.945 -17.328 1 96.44 100 ASP A C 1
ATOM 770 O O . ASP A 1 100 ? 9.375 -13.859 -17.219 1 96.44 100 ASP A O 1
ATOM 774 N N . ARG A 1 101 ? 11.016 -15.336 -16.609 1 96.56 101 ARG A N 1
ATOM 775 C CA . ARG A 1 101 ? 11.43 -14.547 -15.461 1 96.56 101 ARG A CA 1
ATOM 776 C C . ARG A 1 101 ? 11.82 -13.133 -15.867 1 96.56 101 ARG A C 1
ATOM 778 O O . ARG A 1 101 ? 11.508 -12.172 -15.164 1 96.56 101 ARG A O 1
ATOM 785 N N . THR A 1 102 ? 12.438 -13.047 -16.953 1 97.88 102 THR A N 1
ATOM 786 C CA . THR A 1 102 ? 12.867 -11.734 -17.406 1 97.88 102 THR A CA 1
ATOM 787 C C . THR A 1 102 ? 11.672 -10.844 -17.719 1 97.88 102 THR A C 1
ATOM 789 O O . THR A 1 102 ? 11.641 -9.68 -17.312 1 97.88 102 THR A O 1
ATOM 792 N N . ALA A 1 103 ? 10.672 -11.359 -18.391 1 98.25 103 ALA A N 1
ATOM 793 C CA . ALA A 1 103 ? 9.461 -10.609 -18.719 1 98.25 103 ALA A CA 1
ATOM 794 C C . ALA A 1 103 ? 8.695 -10.25 -17.453 1 98.25 103 ALA A C 1
ATOM 796 O O . ALA A 1 103 ? 8.164 -9.133 -17.328 1 98.25 103 ALA A O 1
ATOM 797 N N . ILE A 1 104 ? 8.664 -11.188 -16.516 1 98 104 ILE A N 1
AT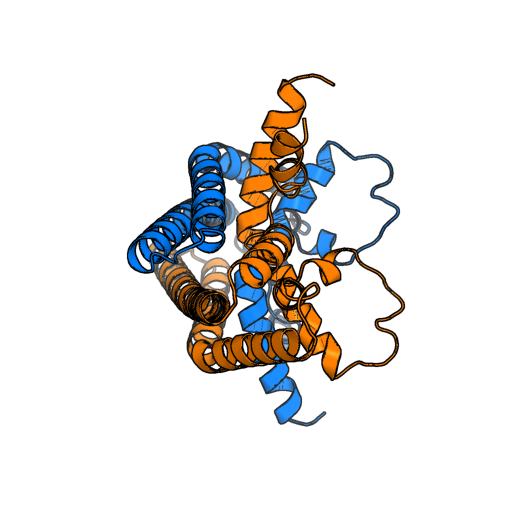OM 798 C CA . ILE A 1 104 ? 7.957 -10.953 -15.258 1 98 104 ILE A CA 1
ATOM 799 C C . ILE A 1 104 ? 8.641 -9.836 -14.477 1 98 104 ILE A C 1
ATOM 801 O O . ILE A 1 104 ? 7.984 -8.898 -14.016 1 98 104 ILE A O 1
ATOM 805 N N . ASP A 1 105 ? 9.969 -9.883 -14.406 1 97.31 105 ASP A N 1
ATOM 806 C CA . ASP A 1 105 ? 10.711 -8.875 -13.664 1 97.31 105 ASP A CA 1
ATOM 807 C C . ASP A 1 105 ? 10.539 -7.488 -14.289 1 97.31 105 ASP A C 1
ATOM 809 O O . ASP A 1 105 ? 10.406 -6.492 -13.578 1 97.31 105 ASP A O 1
ATOM 813 N N . ALA A 1 106 ? 10.508 -7.438 -15.602 1 98.12 106 ALA A N 1
ATOM 814 C CA . ALA A 1 106 ? 10.305 -6.164 -16.297 1 98.12 106 ALA A CA 1
ATOM 815 C C . ALA A 1 106 ? 8.922 -5.594 -16 1 98.12 106 ALA A C 1
ATOM 817 O O . ALA A 1 106 ? 8.773 -4.391 -15.773 1 98.12 106 ALA A O 1
ATOM 818 N N . ALA A 1 107 ? 7.914 -6.441 -16.016 1 97.62 107 ALA A N 1
ATOM 819 C CA . ALA A 1 107 ? 6.555 -5.996 -15.727 1 97.62 107 ALA A CA 1
ATOM 820 C C . ALA A 1 107 ? 6.418 -5.535 -14.281 1 97.62 107 ALA A C 1
ATOM 822 O O . ALA A 1 107 ? 5.754 -4.535 -14 1 97.62 107 ALA A O 1
ATOM 823 N N . LEU A 1 108 ? 7.043 -6.25 -13.336 1 96.5 108 LEU A N 1
ATOM 824 C CA . LEU A 1 108 ? 7.035 -5.844 -11.938 1 96.5 108 LEU A CA 1
ATOM 825 C C . LEU A 1 108 ? 7.699 -4.48 -11.766 1 96.5 108 LEU A C 1
ATOM 827 O O . LEU A 1 108 ? 7.215 -3.643 -11 1 96.5 108 LEU A O 1
ATOM 831 N N . ASP A 1 109 ? 8.812 -4.27 -12.5 1 97.06 109 ASP A N 1
ATOM 832 C CA . ASP A 1 109 ? 9.516 -2.99 -12.438 1 97.06 109 ASP A CA 1
ATOM 833 C C . ASP A 1 109 ? 8.625 -1.85 -12.922 1 97.06 109 ASP A C 1
ATOM 835 O O . ASP A 1 109 ? 8.586 -0.779 -12.312 1 97.06 109 ASP A O 1
ATOM 839 N N . ARG A 1 110 ? 7.91 -2.094 -13.992 1 96.69 110 ARG A N 1
ATOM 840 C CA . ARG A 1 110 ? 7.008 -1.072 -14.523 1 96.69 110 ARG A CA 1
ATOM 841 C C . ARG A 1 110 ? 5.883 -0.776 -13.531 1 96.69 110 ARG A C 1
ATOM 843 O O . ARG A 1 110 ? 5.496 0.381 -13.352 1 96.69 110 ARG A O 1
ATOM 850 N N . THR A 1 111 ? 5.359 -1.844 -12.906 1 94.5 111 THR A N 1
ATOM 851 C CA . THR A 1 111 ? 4.312 -1.659 -11.906 1 94.5 111 THR A CA 1
ATOM 852 C C . THR A 1 111 ? 4.809 -0.794 -10.75 1 94.5 111 THR A C 1
ATOM 854 O O . THR A 1 111 ? 4.141 0.159 -10.352 1 94.5 111 THR A O 1
ATOM 857 N N . ARG A 1 112 ? 6.016 -1.073 -10.266 1 93.12 112 ARG A N 1
ATOM 858 C CA . ARG A 1 112 ? 6.57 -0.324 -9.148 1 93.12 112 ARG A CA 1
ATOM 859 C C . ARG A 1 112 ? 6.836 1.127 -9.531 1 93.12 112 ARG A C 1
ATOM 861 O O . ARG A 1 112 ? 6.629 2.037 -8.727 1 93.12 112 ARG A O 1
ATOM 868 N N . ALA A 1 113 ? 7.262 1.288 -10.75 1 94.19 113 ALA A N 1
ATOM 869 C CA . ALA A 1 113 ? 7.535 2.646 -11.211 1 94.19 113 ALA A CA 1
ATOM 870 C C . ALA A 1 113 ? 6.258 3.48 -11.258 1 94.19 113 ALA A C 1
ATOM 872 O O . ALA A 1 113 ? 6.25 4.637 -10.828 1 94.19 113 ALA A O 1
ATOM 873 N N . ALA A 1 114 ? 5.215 2.893 -11.773 1 93.06 114 ALA A N 1
ATOM 874 C CA . ALA A 1 114 ? 3.934 3.592 -11.828 1 93.06 114 ALA A CA 1
ATOM 875 C C . ALA A 1 114 ? 3.402 3.881 -10.43 1 93.06 114 ALA A C 1
ATOM 877 O O . ALA A 1 114 ? 2.922 4.984 -10.156 1 93.06 114 ALA A O 1
ATOM 878 N N . ASP A 1 115 ? 3.504 2.912 -9.578 1 90.44 115 ASP A N 1
ATOM 879 C CA . ASP A 1 115 ? 3.051 3.084 -8.203 1 90.44 115 ASP A CA 1
ATOM 880 C C . ASP A 1 115 ? 3.844 4.18 -7.492 1 90.44 115 ASP A C 1
ATOM 882 O O . ASP A 1 115 ? 3.277 4.988 -6.754 1 90.44 115 ASP A O 1
ATOM 886 N N . THR A 1 116 ? 5.156 4.18 -7.699 1 92.25 116 THR A N 1
ATOM 887 C CA . THR A 1 116 ? 6.02 5.18 -7.082 1 92.25 116 THR A CA 1
ATOM 888 C C . THR A 1 116 ? 5.684 6.578 -7.59 1 92.25 116 THR A C 1
ATOM 890 O O . THR A 1 116 ? 5.668 7.539 -6.82 1 92.25 116 THR A O 1
ATOM 893 N N . ALA A 1 117 ? 5.41 6.672 -8.859 1 92.69 117 ALA A N 1
ATOM 894 C CA . ALA A 1 117 ? 5.059 7.969 -9.43 1 92.69 117 ALA A CA 1
ATOM 895 C C . ALA A 1 117 ? 3.748 8.484 -8.844 1 92.69 117 ALA A C 1
ATOM 897 O O . ALA A 1 117 ? 3.633 9.672 -8.516 1 92.69 117 ALA A O 1
ATOM 898 N N . LEU A 1 118 ? 2.814 7.652 -8.719 1 91.06 118 LEU A N 1
ATOM 899 C CA . LEU A 1 118 ? 1.535 8.016 -8.125 1 91.06 118 LEU A CA 1
ATOM 900 C C . LEU A 1 118 ? 1.716 8.453 -6.676 1 91.06 118 LEU A C 1
ATOM 902 O O . LEU A 1 118 ? 1.179 9.484 -6.262 1 91.06 118 LEU A O 1
ATOM 906 N N . ARG A 1 119 ? 2.422 7.727 -5.934 1 91.75 119 ARG A N 1
ATOM 907 C CA . ARG A 1 119 ? 2.707 8.055 -4.539 1 91.75 119 ARG A CA 1
ATOM 908 C C . ARG A 1 119 ? 3.373 9.422 -4.426 1 91.75 119 ARG A C 1
ATOM 910 O O . ARG A 1 119 ? 3.014 10.219 -3.557 1 91.75 119 ARG A O 1
ATOM 917 N N . ALA A 1 120 ? 4.305 9.633 -5.246 1 91.81 120 ALA A N 1
ATOM 918 C CA . ALA A 1 120 ? 5.004 10.922 -5.211 1 91.81 120 ALA A CA 1
ATOM 919 C C . ALA A 1 120 ? 4.035 12.07 -5.449 1 91.81 120 ALA A C 1
ATOM 921 O O . ALA A 1 120 ? 4.164 13.133 -4.836 1 91.81 120 ALA A O 1
ATOM 922 N N . GLN A 1 121 ? 3.064 11.891 -6.32 1 91.88 121 GLN A N 1
ATOM 923 C CA . GLN A 1 121 ? 2.072 12.922 -6.598 1 91.88 121 GLN A CA 1
ATOM 924 C C . GLN A 1 121 ? 1.206 13.195 -5.371 1 91.88 121 GLN A C 1
ATOM 926 O O . GLN A 1 121 ? 0.956 14.352 -5.023 1 91.88 121 GLN A O 1
ATOM 931 N N . VAL A 1 122 ? 0.746 12.195 -4.711 1 92.81 122 VAL A N 1
ATOM 932 C CA . VAL A 1 122 ? -0.08 12.32 -3.516 1 92.81 122 VAL A CA 1
ATOM 933 C C . VAL A 1 122 ? 0.716 13.008 -2.41 1 92.81 122 VAL A C 1
ATOM 935 O O . VAL A 1 122 ? 0.231 13.953 -1.782 1 92.81 122 VAL A O 1
ATOM 938 N N . GLU A 1 123 ? 1.946 12.531 -2.213 1 94 123 GLU A N 1
ATOM 939 C CA . GLU A 1 123 ? 2.809 13.102 -1.182 1 94 123 GLU A CA 1
ATOM 940 C C . GLU A 1 123 ? 3.066 14.586 -1.434 1 94 123 GLU A C 1
ATOM 942 O O . GLU A 1 123 ? 3.072 15.391 -0.497 1 94 123 GLU A O 1
ATOM 947 N N . ARG A 1 124 ? 3.273 14.898 -2.66 1 94.44 124 ARG A N 1
ATOM 948 C CA . ARG A 1 124 ? 3.49 16.312 -2.996 1 94.44 124 ARG A CA 1
ATOM 949 C C . ARG A 1 124 ? 2.291 17.156 -2.59 1 94.44 124 ARG A C 1
ATOM 951 O O . ARG A 1 124 ? 2.455 18.234 -2.025 1 94.44 124 ARG A O 1
ATOM 958 N N . ARG A 1 125 ? 1.103 16.672 -2.848 1 94.94 125 ARG A N 1
ATOM 959 C CA . ARG A 1 125 ? -0.102 17.406 -2.502 1 94.94 125 ARG A CA 1
ATOM 960 C C . ARG A 1 125 ? -0.259 17.531 -0.989 1 94.94 125 ARG A C 1
ATOM 962 O O . ARG A 1 125 ? -0.694 18.562 -0.481 1 94.94 125 ARG A O 1
ATOM 969 N N . VAL A 1 126 ? 0.042 16.484 -0.286 1 95.06 126 VAL A N 1
ATOM 970 C CA . VAL A 1 126 ? -0.028 16.5 1.171 1 95.06 126 VAL A CA 1
ATOM 971 C C . VAL A 1 126 ? 0.952 17.531 1.721 1 95.06 126 VAL A C 1
ATOM 973 O O . VAL A 1 126 ? 0.6 18.328 2.598 1 95.06 126 VAL A O 1
ATOM 976 N N . VAL A 1 127 ? 2.193 17.531 1.217 1 97.12 127 VAL A N 1
ATOM 977 C CA . VAL A 1 127 ? 3.217 18.469 1.678 1 97.12 127 VAL A CA 1
ATOM 978 C C . VAL A 1 127 ? 2.818 19.891 1.309 1 97.12 127 VAL A C 1
ATOM 980 O O . VAL A 1 127 ? 2.973 20.812 2.113 1 97.12 127 VAL A O 1
ATOM 983 N N . ASP A 1 128 ? 2.299 20.109 0.121 1 97.38 128 ASP A N 1
ATOM 984 C CA . ASP A 1 128 ? 1.825 21.422 -0.298 1 97.38 128 ASP A CA 1
ATOM 985 C C . ASP A 1 128 ? 0.717 21.938 0.624 1 97.38 128 ASP A C 1
ATOM 987 O O . ASP A 1 128 ? 0.695 23.109 0.989 1 97.38 128 ASP A O 1
ATOM 991 N N . PHE A 1 129 ? -0.168 21.047 0.96 1 97.88 129 PHE A N 1
ATOM 992 C CA . PHE A 1 129 ? -1.239 21.406 1.881 1 97.88 129 PHE A CA 1
ATOM 993 C C . PHE A 1 129 ? -0.677 21.781 3.248 1 97.88 129 PHE A C 1
ATOM 995 O O . PHE A 1 129 ? -1.047 22.812 3.816 1 97.88 129 PHE A O 1
ATOM 1002 N N . ALA A 1 130 ? 0.208 20.984 3.762 1 97.62 130 ALA A N 1
ATOM 1003 C CA . ALA A 1 130 ? 0.832 21.25 5.055 1 97.62 130 ALA A CA 1
ATOM 1004 C C . ALA A 1 130 ? 1.488 22.625 5.062 1 97.62 130 ALA A C 1
ATOM 1006 O O . ALA A 1 130 ? 1.454 23.328 6.078 1 97.62 130 ALA A O 1
ATOM 1007 N N . ALA A 1 131 ? 2.055 23.016 3.934 1 97.31 131 ALA A N 1
ATOM 1008 C CA . ALA A 1 131 ? 2.783 24.281 3.828 1 97.31 131 ALA A CA 1
ATOM 1009 C C . ALA A 1 131 ? 1.834 25.469 3.939 1 97.31 131 ALA A C 1
ATOM 1011 O O . ALA A 1 131 ? 2.266 26.594 4.211 1 97.31 131 ALA A O 1
ATOM 1012 N N . THR A 1 132 ? 0.547 25.281 3.754 1 97.25 132 THR A N 1
ATOM 1013 C CA . THR A 1 132 ? -0.429 26.359 3.818 1 97.25 132 THR A CA 1
ATOM 1014 C C . THR A 1 132 ? -0.934 26.547 5.246 1 97.25 132 THR A C 1
ATOM 1016 O O . THR A 1 132 ? -1.596 27.547 5.551 1 97.25 132 THR A O 1
ATOM 1019 N N . LEU A 1 133 ? -0.635 25.641 6.121 1 97.06 133 LEU A N 1
ATOM 1020 C CA . LEU A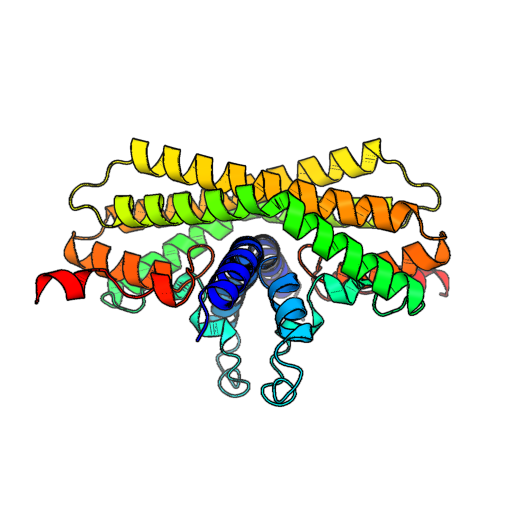 1 133 ? -1.185 25.625 7.473 1 97.06 133 LEU A CA 1
ATOM 1021 C C . LEU A 1 133 ? -0.33 26.469 8.414 1 97.06 133 LEU A C 1
ATOM 1023 O O . LEU A 1 133 ? 0.867 26.656 8.172 1 97.06 133 LEU A O 1
ATOM 1027 N N . THR A 1 134 ? -0.986 27.016 9.453 1 95.06 134 THR A N 1
ATOM 1028 C CA . THR A 1 134 ? -0.217 27.578 10.562 1 95.06 134 THR A CA 1
ATOM 1029 C C . THR A 1 134 ? 0.531 26.484 11.312 1 95.06 134 THR A C 1
ATOM 1031 O O . THR A 1 134 ? 0.197 25.312 11.203 1 95.06 134 THR A O 1
ATOM 1034 N N . PRO A 1 135 ? 1.511 26.875 12.102 1 93.88 135 PRO A N 1
ATOM 1035 C CA . PRO A 1 135 ? 2.246 25.859 12.859 1 93.88 135 PRO A CA 1
ATOM 1036 C C . PRO A 1 135 ? 1.339 25.031 13.758 1 93.88 135 PRO A C 1
ATOM 1038 O O . PRO A 1 135 ? 1.51 23.812 13.859 1 93.88 135 PRO A O 1
ATOM 1041 N N . ASP A 1 136 ? 0.355 25.656 14.352 1 93.81 136 ASP A N 1
ATOM 1042 C CA . ASP A 1 136 ? -0.571 24.922 15.211 1 93.81 136 ASP A CA 1
ATOM 1043 C C . ASP A 1 136 ? -1.439 23.969 14.391 1 93.81 136 ASP A C 1
ATOM 1045 O O . ASP A 1 136 ? -1.64 22.828 14.773 1 93.81 136 ASP A O 1
ATOM 1049 N N . GLU A 1 137 ? -1.976 24.453 13.312 1 96 137 GLU A N 1
ATOM 1050 C CA . GLU A 1 137 ? -2.762 23.609 12.422 1 96 137 GLU A CA 1
ATOM 1051 C C . GLU A 1 137 ? -1.926 22.438 11.891 1 96 137 GLU A C 1
ATOM 1053 O O . GLU A 1 137 ? -2.418 21.328 11.773 1 96 137 GLU A O 1
ATOM 1058 N N . ARG A 1 138 ? -0.751 22.766 11.555 1 96.5 138 ARG A N 1
ATOM 1059 C CA . ARG A 1 138 ? 0.146 21.766 10.992 1 96.5 138 ARG A CA 1
ATOM 1060 C C . ARG A 1 138 ? 0.424 20.656 12 1 96.5 138 ARG A C 1
ATOM 1062 O O . ARG A 1 138 ? 0.458 19.469 11.648 1 96.5 138 ARG A O 1
ATOM 1069 N N . ALA A 1 139 ? 0.636 20.969 13.234 1 93.75 139 ALA A N 1
ATOM 1070 C CA . ALA A 1 139 ? 0.836 19.969 14.273 1 93.75 139 ALA A CA 1
ATOM 1071 C C . ALA A 1 139 ? -0.363 19.031 14.367 1 93.75 139 ALA A C 1
ATOM 1073 O O . ALA A 1 139 ? -0.198 17.812 14.477 1 93.75 139 ALA A O 1
ATOM 1074 N N . LYS A 1 140 ? -1.545 19.594 14.312 1 94.69 140 LYS A N 1
ATOM 1075 C CA . LYS A 1 140 ? -2.762 18.781 14.344 1 94.69 140 LYS A CA 1
ATOM 1076 C C . LYS A 1 140 ? -2.857 17.891 13.109 1 94.69 140 LYS A C 1
ATOM 1078 O O . LYS A 1 140 ? -3.256 16.719 13.211 1 94.69 140 LYS A O 1
ATOM 1083 N N . PHE A 1 141 ? -2.537 18.5 12.031 1 96.56 141 PHE A N 1
ATOM 1084 C CA . PHE A 1 141 ? -2.564 17.75 10.781 1 96.56 141 PHE A CA 1
ATOM 1085 C C . PHE A 1 141 ? -1.601 16.562 10.836 1 96.56 141 PHE A C 1
ATOM 1087 O O . PHE A 1 141 ? -1.943 15.461 10.422 1 96.56 141 PHE A O 1
ATOM 1094 N N . VAL A 1 142 ? -0.397 16.75 11.312 1 96.62 142 VAL A N 1
ATOM 1095 C CA . VAL A 1 142 ? 0.61 15.695 11.422 1 96.62 142 VAL A CA 1
ATOM 1096 C C . VAL A 1 142 ? 0.117 14.602 12.367 1 96.62 142 VAL A C 1
ATOM 1098 O O . VAL A 1 142 ? 0.319 13.414 12.109 1 96.62 142 VAL A O 1
ATOM 1101 N N . ASP A 1 143 ? -0.536 14.992 13.422 1 93.75 143 ASP A N 1
ATOM 1102 C CA . ASP A 1 143 ? -1.127 14 14.312 1 93.75 143 ASP A CA 1
ATOM 1103 C C . ASP A 1 143 ? -2.156 13.141 13.57 1 93.75 143 ASP A C 1
ATOM 1105 O O . ASP A 1 143 ? -2.24 11.938 13.797 1 93.75 143 ASP A O 1
ATOM 1109 N N . GLY A 1 144 ? -2.949 13.781 12.758 1 92.81 144 GLY A N 1
ATOM 1110 C CA . GLY A 1 144 ? -3.873 13.039 11.914 1 92.81 144 GLY A CA 1
ATOM 1111 C C . GLY A 1 144 ? -3.176 12.109 10.938 1 92.81 144 GLY A C 1
ATOM 1112 O O . GLY A 1 144 ? -3.617 10.977 10.734 1 92.81 144 GLY A O 1
ATOM 1113 N N . LEU A 1 145 ? -2.057 12.562 10.383 1 93.38 145 LEU A N 1
ATOM 1114 C CA . LEU A 1 145 ? -1.304 11.75 9.438 1 93.38 145 LEU A CA 1
ATOM 1115 C C . LEU A 1 145 ? -0.751 10.5 10.117 1 93.38 145 LEU A C 1
ATOM 1117 O O . LEU A 1 145 ? -0.691 9.43 9.508 1 93.38 145 LEU A O 1
ATOM 1121 N N . ARG A 1 146 ? -0.376 10.586 11.375 1 91.62 146 ARG A N 1
ATOM 1122 C CA . ARG A 1 146 ? 0.173 9.461 12.125 1 91.62 146 ARG A CA 1
ATOM 1123 C C . ARG A 1 146 ? -0.837 8.32 12.219 1 91.62 146 ARG A C 1
ATOM 1125 O O . ARG A 1 146 ? -0.469 7.18 12.508 1 91.62 146 ARG A O 1
ATOM 1132 N N . ARG A 1 147 ? -2.09 8.656 11.891 1 86.56 147 ARG A N 1
ATOM 1133 C CA . ARG A 1 147 ? -3.145 7.656 12.047 1 86.56 147 ARG A CA 1
ATOM 1134 C C . ARG A 1 147 ? -3.789 7.332 10.703 1 86.56 147 ARG A C 1
ATOM 1136 O O . ARG A 1 147 ? -4.805 6.633 10.648 1 86.56 147 ARG A O 1
ATOM 1143 N N . SER A 1 148 ? -3.258 7.922 9.727 1 82.69 148 SER A N 1
ATOM 1144 C CA . SER A 1 148 ? -4.012 7.848 8.484 1 82.69 148 SER A CA 1
ATOM 1145 C C . SER A 1 148 ? -3.125 7.383 7.328 1 82.69 148 SER A C 1
ATOM 1147 O O . SER A 1 148 ? -1.956 7.766 7.246 1 82.69 148 SER A O 1
ATOM 1149 N N . GLY A 1 149 ? -3.809 6.672 6.582 1 77.19 149 GLY A N 1
ATOM 1150 C CA . GLY A 1 149 ? -3.201 6.344 5.301 1 77.19 149 GLY A CA 1
ATOM 1151 C C . GLY A 1 149 ? -1.881 5.609 5.438 1 77.19 149 GLY A C 1
ATOM 1152 O O . GLY A 1 149 ? -1.74 4.727 6.289 1 77.19 149 GLY A O 1
ATOM 1153 N N . ASN A 1 150 ? -0.939 6.039 4.543 1 75.19 150 ASN A N 1
ATOM 1154 C CA . ASN A 1 150 ? 0.35 5.359 4.477 1 75.19 150 ASN A CA 1
ATOM 1155 C C . ASN A 1 150 ? 1.312 5.875 5.543 1 75.19 150 ASN A C 1
ATOM 1157 O O . ASN A 1 150 ? 2.398 5.324 5.727 1 75.19 150 ASN A O 1
ATOM 1161 N N . TRP A 1 151 ? 0.952 6.844 6.184 1 82.5 151 TRP A N 1
ATOM 1162 C CA . TRP A 1 151 ? 1.792 7.414 7.234 1 82.5 151 TRP A CA 1
ATOM 1163 C C . TRP A 1 151 ? 1.399 6.867 8.602 1 82.5 151 TRP A C 1
ATOM 1165 O O . TRP A 1 151 ? 2.016 7.207 9.617 1 82.5 151 TRP A O 1
ATOM 1175 N N . ARG A 1 152 ? 0.457 6.062 8.547 1 80 152 ARG A N 1
ATOM 1176 C CA . ARG A 1 152 ? -0.011 5.508 9.812 1 80 152 ARG A CA 1
ATOM 1177 C C . ARG A 1 152 ? 1.11 4.773 10.539 1 80 152 ARG A C 1
ATOM 1179 O O . ARG A 1 152 ? 1.831 3.977 9.93 1 80 152 ARG A O 1
ATOM 1186 N N . LEU A 1 153 ? 1.199 5.066 11.758 1 80.44 153 LEU A N 1
ATOM 1187 C CA . LEU A 1 153 ? 2.211 4.461 12.609 1 80.44 153 LEU A CA 1
ATOM 1188 C C . LEU A 1 153 ? 1.576 3.48 13.594 1 80.44 153 LEU A C 1
ATOM 1190 O O . LEU A 1 153 ? 0.37 3.537 13.844 1 80.44 153 LEU A O 1
ATOM 1194 N N . PRO A 1 154 ? 2.383 2.588 14.008 1 72.81 154 PRO A N 1
ATOM 1195 C CA . PRO A 1 154 ? 1.871 1.75 15.094 1 72.81 154 PRO A CA 1
ATOM 1196 C C . PRO A 1 154 ? 1.414 2.566 16.297 1 72.81 154 PRO A C 1
ATOM 1198 O O . PRO A 1 154 ? 1.875 3.693 16.5 1 72.81 154 PRO A O 1
ATOM 1201 N N . ALA A 1 155 ? 0.525 1.957 16.953 1 71.56 155 ALA A N 1
ATOM 1202 C CA . ALA A 1 155 ? -0.159 2.637 18.047 1 71.56 155 ALA A CA 1
ATOM 1203 C C . ALA A 1 155 ? 0.839 3.328 18.969 1 71.56 155 ALA A C 1
ATOM 1205 O O . ALA A 1 155 ? 0.612 4.461 19.406 1 71.56 155 ALA A O 1
ATOM 1206 N N . LYS A 1 156 ? 1.926 2.67 19.297 1 72.56 156 LYS A N 1
ATOM 1207 C CA . LYS A 1 156 ? 2.91 3.211 20.234 1 72.56 156 LYS A CA 1
ATOM 1208 C C . LYS A 1 156 ? 3.525 4.5 19.703 1 72.56 156 LYS A C 1
ATOM 1210 O O . LYS A 1 156 ? 3.984 5.344 20.469 1 72.56 156 LYS A O 1
ATOM 1215 N N . TRP A 1 157 ? 3.451 4.699 18.453 1 71.31 157 TRP A N 1
ATOM 1216 C CA . TRP A 1 157 ? 4.121 5.84 17.828 1 71.31 157 TRP A CA 1
ATOM 1217 C C . TRP A 1 157 ? 3.107 6.891 17.391 1 71.31 157 TRP A C 1
ATOM 1219 O O . TRP A 1 157 ? 3.48 7.93 16.844 1 71.31 157 TRP A O 1
ATOM 1229 N N . GLN A 1 158 ? 1.832 6.52 17.531 1 69.25 158 GLN A N 1
ATOM 1230 C CA . GLN A 1 158 ? 0.81 7.457 17.078 1 69.25 158 GLN A CA 1
ATOM 1231 C C . GLN A 1 158 ? 0.68 8.641 18.031 1 69.25 158 GLN A C 1
ATOM 1233 O O . GLN A 1 158 ? 0.262 9.727 17.625 1 69.25 158 GLN A O 1
ATOM 1238 N N . LYS A 1 159 ? 0.745 8.445 19.406 1 60.81 159 LYS A N 1
ATOM 1239 C CA . LYS A 1 159 ? 0.541 9.523 20.375 1 60.81 159 LYS A CA 1
ATOM 1240 C C . LYS A 1 159 ? 1.733 10.469 20.406 1 60.81 159 LYS A C 1
ATOM 1242 O O . LYS A 1 159 ? 2.881 10.039 20.266 1 60.81 159 LYS A O 1
ATOM 1247 N N . LYS A 1 160 ? 1.51 11.758 20.109 1 56.03 160 LYS A N 1
ATOM 1248 C CA . LYS A 1 160 ? 2.453 12.875 20.156 1 56.03 160 LYS A CA 1
ATOM 1249 C C . LYS A 1 160 ? 3.291 12.836 21.422 1 56.03 160 LYS A C 1
ATOM 1251 O O . LYS A 1 160 ? 2.852 12.305 22.453 1 56.03 160 LYS A O 1
ATOM 1256 N N . GLN A 1 161 ? 4.547 13.148 21.312 1 47.06 161 GLN A N 1
ATOM 1257 C CA . GLN A 1 161 ? 5.516 13.586 22.312 1 47.06 161 GLN A CA 1
ATOM 1258 C C . GLN A 1 161 ? 4.926 14.672 23.219 1 47.06 161 GLN A C 1
ATOM 1260 O O . GLN A 1 161 ? 5.602 15.18 24.109 1 47.06 161 GLN A O 1
ATOM 1265 N N . GLY A 1 162 ? 3.91 15.398 22.875 1 40.5 162 GLY A N 1
ATOM 1266 C CA . GLY A 1 162 ? 3.656 16.5 23.797 1 40.5 162 GLY A CA 1
ATOM 1267 C C . GLY A 1 162 ? 3.564 16.062 25.25 1 40.5 162 GLY A C 1
ATOM 1268 O O . GLY A 1 162 ? 3.484 16.906 26.141 1 40.5 162 GLY A O 1
ATOM 1269 N N . ASP A 1 163 ? 2.986 14.906 25.5 1 43.69 163 ASP A N 1
ATOM 1270 C CA . ASP A 1 163 ? 2.83 14.719 26.953 1 43.69 163 ASP A CA 1
ATOM 1271 C C . ASP A 1 163 ? 4.184 14.75 27.656 1 43.69 163 ASP A C 1
ATOM 1273 O O . ASP A 1 163 ? 4.258 14.586 28.875 1 43.69 163 ASP A O 1
ATOM 1277 N N . ALA A 1 164 ? 5.258 14.492 27.047 1 40.31 164 ALA A N 1
ATOM 1278 C CA . ALA A 1 164 ? 6.465 14.602 27.875 1 40.31 164 ALA A CA 1
ATOM 1279 C C . ALA A 1 164 ? 6.664 16.031 28.359 1 40.31 164 ALA A C 1
ATOM 1281 O O . ALA A 1 164 ? 7.5 16.281 29.234 1 40.31 164 ALA A O 1
ATOM 1282 N N . ALA A 1 165 ? 6.219 17.062 27.641 1 37.47 165 ALA A N 1
ATOM 1283 C CA . ALA A 1 165 ? 6.543 18.375 28.188 1 37.47 165 ALA A CA 1
ATOM 1284 C C . ALA A 1 165 ? 5.742 18.656 29.469 1 37.47 165 ALA A C 1
ATOM 1286 O O . ALA A 1 165 ? 6.129 19.5 30.266 1 37.47 165 ALA A O 1
ATOM 1287 N N . SER A 1 166 ? 4.527 18.172 29.516 1 34.34 166 SER A N 1
ATOM 1288 C CA . SER A 1 166 ? 3.881 18.641 30.734 1 34.34 166 SER A CA 1
ATOM 1289 C C . SER A 1 166 ? 4.344 17.844 31.953 1 34.34 166 SER A C 1
ATOM 1291 O O . SER A 1 166 ? 3.879 18.078 33.062 1 34.34 166 SER A O 1
ATOM 1293 N N . GLN A 1 167 ? 5.133 16.766 31.766 1 28.33 167 GLN A N 1
ATOM 1294 C CA . GLN A 1 167 ? 5.582 16.438 33.125 1 28.33 167 GLN A CA 1
ATOM 1295 C C . GLN A 1 167 ? 6.719 17.359 33.531 1 28.33 167 GLN A C 1
ATOM 1297 O O . GLN A 1 167 ? 7.566 17.734 32.719 1 28.33 167 GLN A O 1
ATOM 1302 N N . MET B 1 1 ? -27.016 1.091 -16.453 1 27.25 1 MET B N 1
ATOM 1303 C CA . MET B 1 1 ? -25.875 1.413 -15.594 1 27.25 1 MET B CA 1
ATOM 1304 C C . MET B 1 1 ? -24.766 2.074 -16.391 1 27.25 1 MET B C 1
ATOM 1306 O O . MET B 1 1 ? -24.234 1.482 -17.344 1 27.25 1 MET B O 1
ATOM 1310 N N . SER B 1 2 ? -24.703 3.469 -16.516 1 34.22 2 SER B N 1
ATOM 1311 C CA . SER B 1 2 ? -24.062 4.219 -17.594 1 34.22 2 SER B CA 1
ATOM 1312 C C . SER B 1 2 ? -22.547 4.082 -17.531 1 34.22 2 SER B C 1
ATOM 1314 O O . SER B 1 2 ? -21.984 3.791 -16.484 1 34.22 2 SER B O 1
ATOM 1316 N N . GLU B 1 3 ? -21.859 4.008 -18.625 1 39.53 3 GLU B N 1
ATOM 1317 C CA . GLU B 1 3 ? -20.453 3.898 -18.984 1 39.53 3 GLU B CA 1
ATOM 1318 C C . GLU B 1 3 ? -19.594 4.82 -18.125 1 39.53 3 GLU B C 1
ATOM 1320 O O . GLU B 1 3 ? -18.391 4.582 -17.938 1 39.53 3 GLU B O 1
ATOM 1325 N N . ARG B 1 4 ? -20.141 5.957 -17.703 1 42.34 4 ARG B N 1
ATOM 1326 C CA . ARG B 1 4 ? -19.375 6.973 -16.984 1 42.34 4 ARG B CA 1
ATOM 1327 C C . ARG B 1 4 ? -19.062 6.516 -15.57 1 42.34 4 ARG B C 1
ATOM 1329 O O . ARG B 1 4 ? -18.016 6.855 -15.023 1 42.34 4 ARG B O 1
ATOM 1336 N N . GLY B 1 5 ? -19.984 5.754 -14.961 1 36.31 5 GLY B N 1
ATOM 1337 C CA . GLY B 1 5 ? -19.844 5.262 -13.602 1 36.31 5 GLY B CA 1
ATOM 1338 C C . GLY B 1 5 ? -18.672 4.309 -13.422 1 36.31 5 GLY B C 1
ATOM 1339 O O . GLY B 1 5 ? -17.969 4.371 -12.422 1 36.31 5 GLY B O 1
ATOM 1340 N N . TRP B 1 6 ? -18.5 3.457 -14.461 1 40.03 6 TRP B N 1
ATOM 1341 C CA . TRP B 1 6 ? -17.5 2.418 -14.328 1 40.03 6 TRP B CA 1
ATOM 1342 C C . TRP B 1 6 ? -16.094 3.014 -14.398 1 40.03 6 TRP B C 1
ATOM 1344 O O . TRP B 1 6 ? -15.148 2.473 -13.82 1 40.03 6 TRP B O 1
ATOM 1354 N N . LYS B 1 7 ? -15.953 4.086 -15.195 1 42.72 7 LYS B N 1
ATOM 1355 C CA . LYS B 1 7 ? -14.648 4.723 -15.375 1 42.72 7 LYS B CA 1
ATOM 1356 C C . LYS B 1 7 ? -14.164 5.352 -14.078 1 42.72 7 LYS B C 1
ATOM 1358 O O . LYS B 1 7 ? -12.969 5.312 -13.773 1 42.72 7 LYS B O 1
ATOM 1363 N N . PHE B 1 8 ? -15.008 5.996 -13.414 1 38.38 8 PHE B N 1
ATOM 1364 C CA . PHE B 1 8 ? -14.625 6.609 -12.156 1 38.38 8 PHE B CA 1
ATOM 1365 C C . PHE B 1 8 ? -14.281 5.547 -11.117 1 38.38 8 PHE B C 1
ATOM 1367 O O . PHE B 1 8 ? -13.344 5.719 -10.336 1 38.38 8 PHE B O 1
ATOM 1374 N N . VAL B 1 9 ? -15.07 4.414 -11.164 1 38.25 9 VAL B N 1
ATOM 1375 C CA . VAL B 1 9 ? -14.734 3.299 -10.281 1 38.25 9 VAL B CA 1
ATOM 1376 C C . VAL B 1 9 ? -13.336 2.787 -10.609 1 38.25 9 VAL B C 1
ATOM 1378 O O . VAL B 1 9 ? -12.562 2.461 -9.703 1 38.25 9 VAL B O 1
ATOM 1381 N N . LEU B 1 10 ? -13.055 2.75 -11.953 1 38.38 10 LEU B N 1
ATOM 1382 C CA . LEU B 1 10 ? -11.75 2.258 -12.375 1 38.38 10 LEU B CA 1
ATOM 1383 C C . LEU B 1 10 ? -10.633 3.16 -11.852 1 38.38 10 LEU B C 1
ATOM 1385 O O . LEU B 1 10 ? -9.586 2.672 -11.43 1 38.38 10 LEU B O 1
ATOM 1389 N N . VAL B 1 11 ? -10.938 4.414 -12.102 1 37.81 11 VAL B N 1
ATOM 1390 C CA . VAL B 1 11 ? -9.883 5.34 -11.68 1 37.81 11 VAL B CA 1
ATOM 1391 C C . VAL B 1 11 ? -9.75 5.309 -10.156 1 37.81 11 VAL B C 1
ATOM 1393 O O . VAL B 1 11 ? -8.641 5.359 -9.625 1 37.81 11 VAL B O 1
ATOM 1396 N N . GLY B 1 12 ? -10.891 5.266 -9.516 1 35.47 12 GLY B N 1
ATOM 1397 C CA . GLY B 1 12 ? -10.859 5.141 -8.07 1 35.47 12 GLY B CA 1
ATOM 1398 C C . GLY B 1 12 ? -10.227 3.848 -7.594 1 35.47 12 GLY B C 1
ATOM 1399 O O . GLY B 1 12 ? -9.578 3.816 -6.543 1 35.47 12 GLY B O 1
ATOM 1400 N N . SER B 1 13 ? -10.609 2.75 -8.383 1 32.72 13 SER B N 1
ATOM 1401 C CA . SER B 1 13 ? -10.094 1.446 -7.973 1 32.72 13 SER B CA 1
ATOM 1402 C C . SER B 1 13 ? -8.57 1.437 -7.938 1 32.72 13 SER B C 1
ATOM 1404 O O . SER B 1 13 ? -7.969 0.794 -7.074 1 32.72 13 SER B O 1
ATOM 1406 N N . VAL B 1 14 ? -8.078 1.99 -8.961 1 36.25 14 VAL B N 1
ATOM 1407 C CA . VAL B 1 14 ? -6.645 1.791 -9.172 1 36.25 14 VAL B CA 1
ATOM 1408 C C . VAL B 1 14 ? -5.859 2.545 -8.102 1 36.25 14 VAL B C 1
ATOM 1410 O O . VAL B 1 14 ? -4.848 2.047 -7.602 1 36.25 14 VAL B O 1
ATOM 1413 N N . VAL B 1 15 ? -6.32 3.811 -7.992 1 33.62 15 VAL B N 1
ATOM 1414 C CA . VAL B 1 15 ? -5.469 4.562 -7.074 1 33.62 15 VAL B CA 1
ATOM 1415 C C . VAL B 1 15 ? -5.414 3.852 -5.727 1 33.62 15 VAL B C 1
ATOM 1417 O O . VAL B 1 15 ? -4.363 3.807 -5.082 1 33.62 15 VAL B O 1
ATOM 1420 N N . LEU B 1 16 ? -6.633 3.314 -5.438 1 34.22 16 LEU B N 1
ATOM 1421 C CA . LEU B 1 16 ? -6.762 2.646 -4.145 1 34.22 16 LEU B CA 1
ATOM 1422 C C . LEU B 1 16 ? -5.941 1.363 -4.113 1 34.22 16 LEU B C 1
ATOM 1424 O O . LEU B 1 16 ? -5.691 0.806 -3.041 1 34.22 16 LEU B O 1
ATOM 1428 N N . ASN B 1 17 ? -6.07 0.652 -5.293 1 31.16 17 ASN B N 1
ATOM 1429 C CA . ASN B 1 17 ? -5.398 -0.64 -5.211 1 31.16 17 ASN B CA 1
ATOM 1430 C C . ASN B 1 17 ? -3.949 -0.49 -4.762 1 31.16 17 ASN B C 1
ATOM 1432 O O . ASN B 1 17 ? -3.34 -1.45 -4.285 1 31.16 17 ASN B O 1
ATOM 1436 N N . VAL B 1 18 ? -3.322 0.484 -5.355 1 32.75 18 VAL B N 1
ATOM 1437 C CA . VAL B 1 18 ? -1.883 0.519 -5.113 1 32.75 18 VAL B CA 1
ATOM 1438 C C . VAL B 1 18 ? -1.609 0.542 -3.611 1 32.75 18 VAL B C 1
ATOM 1440 O O . VAL B 1 18 ? -0.704 -0.143 -3.129 1 32.75 18 VAL B O 1
ATOM 1443 N N . PHE B 1 19 ? -2.205 1.655 -2.898 1 33.34 19 PHE B N 1
ATOM 1444 C CA . PHE B 1 19 ? -1.883 1.871 -1.493 1 33.34 19 PHE B CA 1
ATOM 1445 C C . PHE B 1 19 ? -2.645 0.894 -0.606 1 33.34 19 PHE B C 1
ATOM 1447 O O . PHE B 1 19 ? -2.43 0.851 0.606 1 33.34 19 PHE B O 1
ATOM 1454 N N . MET B 1 20 ? -3.539 0.109 -1.226 1 32.38 20 MET B N 1
ATOM 1455 C CA . MET B 1 20 ? -4.387 -0.883 -0.571 1 32.38 20 MET B CA 1
ATOM 1456 C C . MET B 1 20 ? -3.551 -2.035 -0.023 1 32.38 20 MET B C 1
ATOM 1458 O O . MET B 1 20 ? -4.066 -2.893 0.697 1 32.38 20 MET B O 1
ATOM 1462 N N . LEU B 1 21 ? -2.475 -2.34 -0.552 1 31.27 21 LEU B N 1
ATOM 1463 C CA . LEU B 1 21 ? -1.755 -3.555 -0.186 1 31.27 21 LEU B CA 1
ATOM 1464 C C . LEU B 1 21 ? -1.597 -3.658 1.327 1 31.27 21 LEU B C 1
ATOM 1466 O O . LEU B 1 21 ? -1.094 -4.664 1.836 1 31.27 21 LEU B O 1
ATOM 1470 N N . GLY B 1 22 ? -1.771 -2.584 2.025 1 30.52 22 GLY B N 1
ATOM 1471 C CA . GLY B 1 22 ? -1.484 -2.738 3.443 1 30.52 22 GLY B CA 1
ATOM 1472 C C . GLY B 1 22 ? -2.402 -3.73 4.133 1 30.52 22 GLY B C 1
ATOM 1473 O O . GLY B 1 22 ? -2.221 -4.035 5.312 1 30.52 22 GLY B O 1
ATOM 1474 N N . ALA B 1 23 ? -3.549 -4.039 3.512 1 28.81 23 ALA B N 1
ATOM 1475 C CA . ALA B 1 23 ? -4.488 -4.848 4.281 1 28.81 23 ALA B CA 1
ATOM 1476 C C . ALA B 1 23 ? -4.059 -6.312 4.309 1 28.81 23 ALA B C 1
ATOM 1478 O O . ALA B 1 23 ? -4.543 -7.094 5.129 1 28.81 23 ALA B O 1
ATOM 1479 N N . ILE B 1 24 ? -3.408 -6.84 3.303 1 27.56 24 ILE B N 1
ATOM 1480 C CA . ILE B 1 24 ? -3.348 -8.297 3.283 1 27.56 24 ILE B CA 1
ATOM 1481 C C . ILE B 1 24 ? -2.613 -8.805 4.523 1 27.56 24 ILE B C 1
ATOM 1483 O O . ILE B 1 24 ? -3.076 -9.727 5.191 1 27.56 24 ILE B O 1
ATOM 1487 N N . GLY B 1 25 ? -1.271 -8.688 4.633 1 27.72 25 GLY B N 1
ATOM 1488 C CA . GLY B 1 25 ? -0.492 -9.539 5.52 1 27.72 25 GLY B CA 1
ATOM 1489 C C . GLY B 1 25 ? -0.695 -9.211 6.988 1 27.72 25 GLY B C 1
ATOM 1490 O O . GLY B 1 25 ? -0.111 -9.859 7.859 1 27.72 25 GLY B O 1
ATOM 1491 N N . GLY B 1 26 ? -0.995 -7.969 7.355 1 28.75 26 GLY B N 1
ATOM 1492 C CA . GLY B 1 26 ? -1.124 -7.859 8.797 1 28.75 26 GLY B CA 1
ATOM 1493 C C . GLY B 1 26 ? -2.162 -8.805 9.375 1 28.75 26 GLY B C 1
ATOM 1494 O O . GLY B 1 26 ? -2.307 -8.906 10.602 1 28.75 26 GLY B O 1
ATOM 1495 N N . GLY B 1 27 ? -2.986 -9.258 8.555 1 27.72 27 GLY B N 1
ATOM 1496 C CA . GLY B 1 27 ? -3.994 -10.172 9.078 1 27.72 27 GLY B CA 1
ATOM 1497 C C . GLY B 1 27 ? -3.441 -11.539 9.43 1 27.72 27 GLY B C 1
ATOM 1498 O O . GLY B 1 27 ? -3.932 -12.195 10.352 1 27.72 27 GLY B O 1
ATOM 1499 N N . ALA B 1 28 ? -2.512 -11.977 8.57 1 26.17 28 ALA B N 1
ATOM 1500 C CA . ALA B 1 28 ? -2.26 -13.383 8.883 1 26.17 28 ALA B CA 1
ATOM 1501 C C . ALA B 1 28 ? -1.491 -13.531 10.195 1 26.17 28 ALA B C 1
ATOM 1503 O O . ALA B 1 28 ? -1.683 -14.5 10.93 1 26.17 28 ALA B O 1
ATOM 1504 N N . TYR B 1 29 ? -0.55 -12.602 10.445 1 27.31 29 TYR B N 1
ATOM 1505 C CA . TYR B 1 29 ? 0.084 -12.914 11.719 1 27.31 29 TYR B CA 1
ATOM 1506 C C . TYR B 1 29 ? -0.904 -12.758 12.875 1 27.31 29 TYR B C 1
ATOM 1508 O O . TYR B 1 29 ? -0.633 -13.195 13.992 1 27.31 29 TYR B O 1
ATOM 1516 N N . GLN B 1 30 ? -1.903 -11.852 12.719 1 28.66 30 GLN B N 1
ATOM 1517 C CA . GLN B 1 30 ? -2.969 -12.062 13.688 1 28.66 30 GLN B CA 1
ATOM 1518 C C . GLN B 1 30 ? -3.527 -13.477 13.594 1 28.66 30 GLN B C 1
ATOM 1520 O O . GLN B 1 30 ? -4.289 -13.914 14.461 1 28.66 30 GLN B O 1
ATOM 1525 N N . TRP B 1 31 ? -3.311 -14.109 12.438 1 28 31 TRP B N 1
ATOM 1526 C CA . TRP B 1 31 ? -3.84 -15.477 12.445 1 28 31 TRP B CA 1
ATOM 1527 C C . TRP B 1 31 ? -3.1 -16.328 13.469 1 28 31 TRP B C 1
ATOM 1529 O O . TRP B 1 31 ? -3.705 -17.172 14.133 1 28 31 TRP B O 1
ATOM 1539 N N . PHE B 1 32 ? -1.747 -16.359 13.539 1 27.78 32 PHE B N 1
ATOM 1540 C CA . PHE B 1 32 ? -1.263 -17.359 14.477 1 27.78 32 PHE B CA 1
ATOM 1541 C C . PHE B 1 32 ? -1.452 -16.906 15.914 1 27.78 32 PHE B C 1
ATOM 1543 O O . PHE B 1 32 ? -1.622 -17.719 16.812 1 27.78 32 PHE B O 1
ATOM 1550 N N . SER B 1 33 ? -0.985 -15.75 16.406 1 28.78 33 SER B N 1
ATOM 1551 C CA . SER B 1 33 ? -1.205 -15.641 17.844 1 28.78 33 SER B CA 1
ATOM 1552 C C . SER B 1 33 ? -2.693 -15.617 18.188 1 28.78 33 SER B C 1
ATOM 1554 O O . SER B 1 33 ? -3.119 -16.188 19.188 1 28.78 33 SER B O 1
ATOM 1556 N N . THR B 1 34 ? -3.424 -14.492 17.984 1 28.78 34 THR B N 1
ATOM 1557 C CA . THR B 1 34 ? -4.793 -14.555 18.469 1 28.78 34 THR B CA 1
ATOM 1558 C C . THR B 1 34 ? -5.605 -15.578 17.688 1 28.78 34 THR B C 1
ATOM 1560 O O . THR B 1 34 ? -5.883 -15.383 16.5 1 28.78 34 THR B O 1
ATOM 1563 N N . HIS B 1 35 ? -5.477 -16.875 17.75 1 29.34 35 HIS B N 1
ATOM 1564 C CA . HIS B 1 35 ? -6.535 -17.859 17.562 1 29.34 35 HIS B CA 1
ATOM 1565 C C . HIS B 1 35 ? -7.895 -17.297 17.953 1 29.34 35 HIS B C 1
ATOM 1567 O O . HIS B 1 35 ? -8.93 -17.859 17.609 1 29.34 35 HIS B O 1
ATOM 1573 N N . ARG B 1 36 ? -7.965 -16.703 19.297 1 29.19 36 ARG B N 1
ATOM 1574 C CA . ARG B 1 36 ? -9.328 -16.766 19.812 1 29.19 36 ARG B CA 1
ATOM 1575 C C . ARG B 1 36 ? -10.305 -16.078 18.859 1 29.19 36 ARG B C 1
ATOM 1577 O O . ARG B 1 36 ? -11.32 -16.656 18.484 1 29.19 36 ARG B O 1
ATOM 1584 N N . ASP B 1 37 ? -10.961 -14.859 19.359 1 27.48 37 ASP B N 1
ATOM 1585 C CA . ASP B 1 37 ? -12.219 -14.273 18.906 1 27.48 37 ASP B CA 1
ATOM 1586 C C . ASP B 1 37 ? -12.031 -13.547 17.578 1 27.48 37 ASP B C 1
ATOM 1588 O O . ASP B 1 37 ? -12.828 -12.68 17.219 1 27.48 37 ASP B O 1
ATOM 1592 N N . LEU B 1 38 ? -10.914 -13.492 17.062 1 30.7 38 LEU B N 1
ATOM 1593 C CA . LEU B 1 38 ? -10.906 -12.859 15.75 1 30.7 38 LEU B CA 1
ATOM 1594 C C . LEU B 1 38 ? -11.938 -13.5 14.828 1 30.7 38 LEU B C 1
ATOM 1596 O O . LEU B 1 38 ? -11.961 -13.234 13.625 1 30.7 38 LEU B O 1
ATOM 1600 N N . ARG B 1 39 ? -12.555 -14.586 15.227 1 29.8 39 ARG B N 1
ATOM 1601 C CA . ARG B 1 39 ? -13.781 -14.953 14.531 1 29.8 39 ARG B CA 1
ATOM 1602 C C . ARG B 1 39 ? -14.727 -13.758 14.438 1 29.8 39 ARG B C 1
ATOM 1604 O O . ARG B 1 39 ? -15.672 -13.766 13.641 1 29.8 39 ARG B O 1
ATOM 1611 N N . ALA B 1 40 ? -14.906 -13.008 15.531 1 28.66 40 ALA B N 1
ATOM 1612 C CA . ALA B 1 40 ? -16.109 -12.18 15.586 1 28.66 40 ALA B CA 1
ATOM 1613 C C . ALA B 1 40 ? -16.031 -11.047 14.57 1 28.66 40 ALA B C 1
ATOM 1615 O O . ALA B 1 40 ? -17.047 -10.695 13.945 1 28.66 40 ALA B O 1
ATOM 1616 N N . SER B 1 41 ? -15.195 -9.906 14.742 1 30.47 41 SER B N 1
ATOM 1617 C CA . SER B 1 41 ? -15.469 -8.805 13.828 1 30.47 41 SER B CA 1
ATOM 1618 C C . SER B 1 41 ? -15.023 -9.148 12.406 1 30.47 41 SER B C 1
ATOM 1620 O O . SER B 1 41 ? -13.836 -9.359 12.156 1 30.47 41 SER B O 1
ATOM 1622 N N . GLY B 1 42 ? -15.562 -9.969 11.57 1 31.75 42 GLY B N 1
ATOM 1623 C CA . GLY B 1 42 ? -15.688 -10.336 10.172 1 31.75 42 GLY B CA 1
ATOM 1624 C C . GLY B 1 42 ? -15.18 -9.258 9.227 1 31.75 42 GLY B C 1
ATOM 1625 O O . GLY B 1 42 ? -15.922 -8.789 8.359 1 31.75 42 GLY B O 1
ATOM 1626 N N . ALA B 1 43 ? -14.422 -8.32 9.492 1 34.38 43 ALA B N 1
ATOM 1627 C CA . ALA B 1 43 ? -14.227 -7.273 8.492 1 34.38 43 ALA B CA 1
ATOM 1628 C C . ALA B 1 43 ? -13.719 -7.867 7.18 1 34.38 43 ALA B C 1
ATOM 1630 O O . ALA B 1 43 ? -12.93 -8.812 7.184 1 34.38 43 ALA B O 1
ATOM 1631 N N . PRO B 1 44 ? -14.328 -7.855 5.977 1 40.38 44 PRO B N 1
ATOM 1632 C CA . PRO B 1 44 ? -14.008 -8.227 4.598 1 40.38 44 PRO B CA 1
ATOM 1633 C C . PRO B 1 44 ? -12.531 -8.039 4.262 1 40.38 44 PRO B C 1
ATOM 1635 O O . PRO B 1 44 ? -12.023 -8.656 3.324 1 40.38 44 PRO B O 1
ATOM 1638 N N . ALA B 1 45 ? -11.68 -7.246 4.977 1 45.75 45 ALA B N 1
ATOM 1639 C CA . ALA B 1 45 ? -10.273 -6.965 4.703 1 45.75 45 ALA B CA 1
ATOM 1640 C C . ALA B 1 45 ? -9.43 -8.234 4.797 1 45.75 45 ALA B C 1
ATOM 1642 O O . ALA B 1 45 ? -8.492 -8.422 4.016 1 45.75 45 ALA B O 1
ATOM 1643 N N . SER B 1 46 ? -9.773 -9.172 5.656 1 52.09 46 SER B N 1
ATOM 1644 C CA . SER B 1 46 ? -8.945 -10.32 6.023 1 52.09 46 SER B CA 1
ATOM 1645 C C . SER B 1 46 ? -8.797 -11.289 4.855 1 52.09 46 SER B C 1
ATOM 1647 O O . SER B 1 46 ? -7.695 -11.773 4.582 1 52.09 46 SER B O 1
ATOM 1649 N N . ARG B 1 47 ? -9.781 -11.367 4.031 1 56.72 47 ARG B N 1
ATOM 1650 C CA . ARG B 1 47 ? -9.68 -12.414 3.014 1 56.72 47 ARG B CA 1
ATOM 1651 C C . ARG B 1 47 ? -8.93 -11.906 1.786 1 56.72 47 ARG B C 1
ATOM 1653 O O . ARG B 1 47 ? -8.648 -12.68 0.864 1 56.72 47 ARG B O 1
ATOM 1660 N N . THR B 1 48 ? -8.422 -10.758 1.903 1 73.62 48 THR B N 1
ATOM 1661 C CA . THR B 1 48 ? -7.742 -10.18 0.75 1 73.62 48 THR B CA 1
ATOM 1662 C C . THR B 1 48 ? -6.238 -10.086 0.999 1 73.62 48 THR B C 1
ATOM 1664 O O . THR B 1 48 ? -5.48 -9.688 0.111 1 73.62 48 THR B O 1
ATOM 1667 N N . ALA B 1 49 ? -5.812 -10.703 2.09 1 76.88 49 ALA B N 1
ATOM 1668 C CA . ALA B 1 49 ? -4.383 -10.703 2.383 1 76.88 49 ALA B CA 1
ATOM 1669 C C . ALA B 1 49 ? -3.619 -11.594 1.413 1 76.88 49 ALA B C 1
ATOM 1671 O O . ALA B 1 49 ? -4.164 -12.586 0.91 1 76.88 49 ALA B O 1
ATOM 1672 N N . LEU B 1 50 ? -2.35 -11.273 1.197 1 88.56 50 LEU B N 1
ATOM 1673 C CA . LEU B 1 50 ? -1.52 -11.969 0.218 1 88.56 50 LEU B CA 1
ATOM 1674 C C . LEU B 1 50 ? -1.382 -13.445 0.57 1 88.56 50 LEU B C 1
ATOM 1676 O O . LEU B 1 50 ? -1.325 -14.297 -0.32 1 88.56 50 LEU B O 1
ATOM 1680 N N . ARG B 1 51 ? -1.397 -13.75 1.871 1 85.25 51 ARG B N 1
ATOM 1681 C CA . ARG B 1 51 ? -1.199 -15.133 2.305 1 85.25 51 ARG B CA 1
ATOM 1682 C C . ARG B 1 51 ? -2.309 -16.031 1.781 1 85.25 51 ARG B C 1
ATOM 1684 O O . ARG B 1 51 ? -2.121 -17.25 1.653 1 85.25 51 ARG B O 1
ATOM 1691 N N . PHE B 1 52 ? -3.475 -15.477 1.468 1 87.25 52 PHE B N 1
ATOM 1692 C CA . PHE B 1 52 ? -4.625 -16.266 1.05 1 87.25 52 PHE B CA 1
ATOM 1693 C C . PHE B 1 52 ? -4.586 -16.531 -0.452 1 87.25 52 PHE B C 1
ATOM 1695 O O . PHE B 1 52 ? -5.434 -17.234 -0.987 1 87.25 52 PHE B O 1
ATOM 1702 N N . ALA B 1 53 ? -3.641 -15.961 -1.114 1 92.25 53 ALA B N 1
ATOM 1703 C CA . ALA B 1 53 ? -3.531 -16.156 -2.557 1 92.25 53 ALA B CA 1
ATOM 1704 C C . ALA B 1 53 ? -3.357 -17.641 -2.896 1 92.25 53 ALA B C 1
ATOM 1706 O O . ALA B 1 53 ? -3.719 -18.078 -3.992 1 92.25 53 ALA B O 1
ATOM 1707 N N . ALA B 1 54 ? -2.898 -18.422 -1.958 1 96.31 54 ALA B N 1
ATOM 1708 C CA . ALA B 1 54 ? -2.623 -19.844 -2.23 1 96.31 54 ALA B CA 1
ATOM 1709 C C . ALA B 1 54 ? -3.744 -20.734 -1.703 1 96.31 54 ALA B C 1
ATOM 1711 O O . ALA B 1 54 ? -3.605 -21.953 -1.661 1 96.31 54 ALA B O 1
ATOM 1712 N N . ASP B 1 55 ? -4.863 -20.172 -1.37 1 93.25 55 ASP B N 1
ATOM 1713 C CA . ASP B 1 55 ? -5.906 -20.891 -0.639 1 93.25 55 ASP B CA 1
ATOM 1714 C C . ASP B 1 55 ? -6.465 -22.047 -1.468 1 93.25 55 ASP B C 1
ATOM 1716 O O . ASP B 1 55 ? -6.98 -23.016 -0.916 1 93.25 55 ASP B O 1
ATOM 1720 N N . GLU B 1 56 ? -6.414 -21.984 -2.799 1 95.19 56 GLU B N 1
ATOM 1721 C CA . GLU B 1 56 ? -6.984 -23.016 -3.652 1 95.19 56 GLU B CA 1
ATOM 1722 C C . GLU B 1 56 ? -5.945 -24.078 -3.994 1 95.19 56 GLU B C 1
ATOM 1724 O O . GLU B 1 56 ? -6.238 -25.031 -4.723 1 95.19 56 GLU B O 1
ATOM 1729 N N . LEU B 1 57 ? -4.793 -24.016 -3.461 1 97.75 57 LEU B N 1
ATOM 1730 C CA . LEU B 1 57 ? -3.74 -25.016 -3.662 1 97.75 57 LEU B CA 1
ATOM 1731 C C . LEU B 1 57 ? -3.795 -26.094 -2.59 1 97.75 57 LEU B C 1
ATOM 1733 O O . LEU B 1 57 ? -4.457 -25.922 -1.562 1 97.75 57 LEU B O 1
ATOM 1737 N N . PRO B 1 58 ? -3.137 -27.266 -2.865 1 97.62 58 PRO B N 1
ATOM 1738 C CA . PRO B 1 58 ? -3.027 -28.266 -1.8 1 97.62 58 PRO B CA 1
ATOM 1739 C C . PRO B 1 58 ? -2.383 -27.703 -0.532 1 97.62 58 PRO B C 1
ATOM 1741 O O . PRO B 1 58 ? -1.564 -26.797 -0.604 1 97.62 58 PRO B O 1
ATOM 1744 N N . ASP B 1 59 ? -2.676 -28.266 0.543 1 96.81 59 ASP B N 1
ATOM 1745 C CA . ASP B 1 59 ? -2.244 -27.781 1.852 1 96.81 59 ASP B CA 1
ATOM 1746 C C . ASP B 1 59 ? -0.728 -27.625 1.904 1 96.81 59 ASP B C 1
ATOM 1748 O O . ASP B 1 59 ? -0.221 -26.656 2.465 1 96.81 59 ASP B O 1
ATOM 1752 N N . ALA B 1 60 ? -0.071 -28.547 1.361 1 97.31 60 ALA B N 1
ATOM 1753 C CA . ALA B 1 60 ? 1.388 -28.484 1.386 1 97.31 60 ALA B CA 1
ATOM 1754 C C . ALA B 1 60 ? 1.899 -27.234 0.672 1 97.31 60 ALA B C 1
ATOM 1756 O O . ALA B 1 60 ? 2.826 -26.578 1.149 1 97.31 60 ALA B O 1
ATOM 1757 N N . ARG B 1 61 ? 1.275 -26.938 -0.472 1 97.88 61 ARG B N 1
ATOM 1758 C CA . ARG B 1 61 ? 1.659 -25.75 -1.226 1 97.88 61 ARG B CA 1
ATOM 1759 C C . ARG B 1 61 ? 1.3 -24.469 -0.464 1 97.88 61 ARG B C 1
ATOM 1761 O O . ARG B 1 61 ? 2.047 -23.5 -0.492 1 97.88 61 ARG B O 1
ATOM 1768 N N . GLN B 1 62 ? 0.173 -24.469 0.2 1 97.31 62 GLN B N 1
ATOM 1769 C CA . GLN B 1 62 ? -0.213 -23.328 1.008 1 97.31 62 GLN B CA 1
ATOM 1770 C C . GLN B 1 62 ? 0.824 -23.031 2.09 1 97.31 62 GLN B C 1
ATOM 1772 O O . GLN B 1 62 ? 1.208 -21.891 2.301 1 97.31 62 GLN B O 1
ATOM 1777 N N . GLN B 1 63 ? 1.263 -24.094 2.736 1 97.12 63 GLN B N 1
ATOM 1778 C CA . GLN B 1 63 ? 2.248 -23.938 3.801 1 97.12 63 GLN B CA 1
ATOM 1779 C C . GLN B 1 63 ? 3.576 -23.422 3.246 1 97.12 63 GLN B C 1
ATOM 1781 O O . GLN B 1 63 ? 4.242 -22.609 3.881 1 97.12 63 GLN B O 1
ATOM 1786 N N . GLU B 1 64 ? 3.947 -23.922 2.119 1 98.06 64 GLU B N 1
ATOM 1787 C CA . GLU B 1 64 ? 5.164 -23.438 1.471 1 98.06 64 GLU B CA 1
ATOM 1788 C C . GLU B 1 64 ? 5.07 -21.938 1.167 1 98.06 64 GLU B C 1
ATOM 1790 O O . GLU B 1 64 ? 6.047 -21.203 1.327 1 98.06 64 GLU B O 1
ATOM 1795 N N . PHE B 1 65 ? 3.926 -21.547 0.747 1 96.88 65 PHE B N 1
ATOM 1796 C CA . PHE B 1 65 ? 3.748 -20.141 0.421 1 96.88 65 PHE B CA 1
ATOM 1797 C C . PHE B 1 65 ? 3.828 -19.281 1.677 1 96.88 65 PHE B C 1
ATOM 1799 O O . PHE B 1 65 ? 4.492 -18.234 1.683 1 96.88 65 PHE B O 1
ATOM 1806 N N . VAL B 1 66 ? 3.166 -19.672 2.711 1 93.75 66 VAL B N 1
ATOM 1807 C CA . VAL B 1 66 ? 3.213 -18.938 3.973 1 93.75 66 VAL B CA 1
ATOM 1808 C C . VAL B 1 66 ? 4.656 -18.844 4.465 1 93.75 66 VAL B C 1
ATOM 1810 O O . VAL B 1 66 ? 5.094 -17.797 4.926 1 93.75 66 VAL B O 1
ATOM 1813 N N . ALA B 1 67 ? 5.398 -19.906 4.309 1 95.44 67 ALA B N 1
ATOM 1814 C CA . ALA B 1 67 ? 6.809 -19.906 4.699 1 95.44 67 ALA B CA 1
ATOM 1815 C C . ALA B 1 67 ? 7.613 -18.922 3.84 1 95.44 67 ALA B C 1
ATOM 1817 O O . ALA B 1 67 ? 8.516 -18.25 4.34 1 95.44 67 ALA B O 1
ATOM 1818 N N . ALA B 1 68 ? 7.289 -18.859 2.549 1 95.06 68 ALA B N 1
ATOM 1819 C CA . ALA B 1 68 ? 7.965 -17.938 1.644 1 95.06 68 ALA B CA 1
ATOM 1820 C C . ALA B 1 68 ? 7.703 -16.5 2.045 1 95.06 68 ALA B C 1
ATOM 1822 O O . ALA B 1 68 ? 8.617 -15.664 2.02 1 95.06 68 ALA B O 1
ATOM 1823 N N . LEU B 1 69 ? 6.457 -16.203 2.404 1 91.31 69 LEU B N 1
ATOM 1824 C CA . LEU B 1 69 ? 6.113 -14.859 2.838 1 91.31 69 LEU B CA 1
ATOM 1825 C C . LEU B 1 69 ? 6.809 -14.516 4.148 1 91.31 69 LEU B C 1
ATOM 1827 O O . LEU B 1 69 ? 7.266 -13.383 4.336 1 91.31 69 LEU B O 1
ATOM 1831 N N . LYS B 1 70 ? 6.922 -15.523 5.031 1 89.19 70 LYS B N 1
ATOM 1832 C CA . LYS B 1 70 ? 7.641 -15.32 6.285 1 89.19 70 LYS B CA 1
ATOM 1833 C C . LYS B 1 70 ? 9.117 -15.031 6.031 1 89.19 70 LYS B C 1
ATOM 1835 O O . LYS B 1 70 ? 9.703 -14.156 6.68 1 89.19 70 LYS B O 1
ATOM 1840 N N . ALA B 1 71 ? 9.672 -15.688 5.148 1 91.94 71 ALA B N 1
ATOM 1841 C CA . ALA B 1 71 ? 11.07 -15.461 4.793 1 91.94 71 ALA B CA 1
ATOM 1842 C C . ALA B 1 71 ? 11.266 -14.078 4.191 1 91.94 71 ALA B C 1
ATOM 1844 O O . ALA B 1 71 ? 12.25 -13.398 4.488 1 91.94 71 ALA B O 1
ATOM 1845 N N . ALA B 1 72 ? 10.328 -13.703 3.314 1 88.12 72 ALA B N 1
ATOM 1846 C CA . ALA B 1 72 ? 10.406 -12.375 2.719 1 88.12 72 ALA B CA 1
ATOM 1847 C C . ALA B 1 72 ? 10.344 -11.289 3.791 1 88.12 72 ALA B C 1
ATOM 1849 O O . ALA B 1 72 ? 11.062 -10.289 3.711 1 88.12 72 ALA B O 1
ATOM 1850 N N . ARG B 1 73 ? 9.539 -11.531 4.715 1 84.12 73 ARG B N 1
ATOM 1851 C CA . ARG B 1 73 ? 9.422 -10.594 5.824 1 84.12 73 ARG B CA 1
ATOM 1852 C C . ARG B 1 73 ? 10.727 -10.516 6.613 1 84.12 73 ARG B C 1
ATOM 1854 O O . ARG B 1 73 ? 11.164 -9.43 6.996 1 84.12 73 ARG B O 1
ATOM 1861 N N . LYS B 1 74 ? 11.258 -11.609 6.848 1 89.81 74 LYS B N 1
ATOM 1862 C CA . LYS B 1 74 ? 12.523 -11.656 7.582 1 89.81 74 LYS B CA 1
ATOM 1863 C C . LYS B 1 74 ? 13.633 -10.938 6.816 1 89.81 74 LYS B C 1
ATOM 1865 O O . LYS B 1 74 ? 14.375 -10.141 7.395 1 89.81 74 LYS B O 1
ATOM 1870 N N . ASP B 1 75 ? 13.648 -11.164 5.602 1 89.19 75 ASP B N 1
ATOM 1871 C CA . ASP B 1 75 ? 14.68 -10.562 4.762 1 89.19 75 ASP B CA 1
ATOM 1872 C C . ASP B 1 75 ? 14.453 -9.062 4.602 1 89.19 75 ASP B C 1
ATOM 1874 O O . ASP B 1 75 ? 15.391 -8.312 4.355 1 89.19 75 ASP B O 1
ATOM 1878 N N . GLY B 1 76 ? 13.234 -8.719 4.738 1 90.38 76 GLY B N 1
ATOM 1879 C CA . GLY B 1 76 ? 12.875 -7.336 4.48 1 90.38 76 GLY B CA 1
ATOM 1880 C C . GLY B 1 76 ? 12.789 -6.496 5.742 1 90.38 76 GLY B C 1
ATOM 1881 O O . GLY B 1 76 ? 12.43 -5.316 5.688 1 90.38 76 GLY B O 1
ATOM 1882 N N . ARG B 1 77 ? 13.156 -7.039 6.836 1 88.81 77 ARG B N 1
ATOM 1883 C CA . ARG B 1 77 ? 12.969 -6.398 8.133 1 88.81 77 ARG B CA 1
ATOM 1884 C C . ARG B 1 77 ? 13.711 -5.07 8.203 1 88.81 77 ARG B C 1
ATOM 1886 O O . ARG B 1 77 ? 13.211 -4.102 8.773 1 88.81 77 ARG B O 1
ATOM 1893 N N . ASP B 1 78 ? 14.922 -5.043 7.688 1 93.31 78 ASP B N 1
ATOM 1894 C CA . ASP B 1 78 ? 15.695 -3.807 7.742 1 93.31 78 ASP B CA 1
ATOM 1895 C C . ASP B 1 78 ? 15.047 -2.713 6.898 1 93.31 78 ASP B C 1
ATOM 1897 O O . ASP B 1 78 ? 15.031 -1.546 7.293 1 93.31 78 ASP B O 1
ATOM 1901 N N . PHE B 1 79 ? 14.531 -3.064 5.75 1 89.31 79 PHE B N 1
ATOM 1902 C CA . PHE B 1 79 ? 13.828 -2.092 4.918 1 89.31 79 PHE B CA 1
ATOM 1903 C C . PHE B 1 79 ? 12.57 -1.594 5.617 1 89.31 79 PHE B C 1
ATOM 1905 O O . PHE B 1 79 ? 12.242 -0.407 5.547 1 89.31 79 PHE B O 1
ATOM 1912 N N . ALA B 1 80 ? 11.891 -2.516 6.277 1 87.12 80 ALA B N 1
ATOM 1913 C CA . ALA B 1 80 ? 10.703 -2.129 7.027 1 87.12 80 ALA B CA 1
ATOM 1914 C C . ALA B 1 80 ? 11.047 -1.124 8.125 1 87.12 80 ALA B C 1
ATOM 1916 O O . ALA B 1 80 ? 10.336 -0.128 8.305 1 87.12 80 ALA B O 1
ATOM 1917 N N . ARG B 1 81 ? 12.102 -1.354 8.82 1 89.38 81 ARG B N 1
ATOM 1918 C CA . ARG B 1 81 ? 12.547 -0.455 9.883 1 89.38 81 ARG B CA 1
ATOM 1919 C C . ARG B 1 81 ? 12.969 0.896 9.312 1 89.38 81 ARG B C 1
ATOM 1921 O O . ARG B 1 81 ? 12.586 1.943 9.844 1 89.38 81 ARG B O 1
ATOM 1928 N N . GLU B 1 82 ? 13.688 0.789 8.289 1 92.25 82 GLU B N 1
ATOM 1929 C CA . GLU B 1 82 ? 14.125 2.02 7.641 1 92.25 82 GLU B CA 1
ATOM 1930 C C . GLU B 1 82 ? 12.93 2.846 7.164 1 92.25 82 GLU B C 1
ATOM 1932 O O . GLU B 1 82 ? 12.883 4.059 7.379 1 92.25 82 GLU B O 1
ATOM 1937 N N . GLY B 1 83 ? 11.977 2.197 6.539 1 89.75 83 GLY B N 1
ATOM 1938 C CA . GLY B 1 83 ? 10.773 2.891 6.094 1 89.75 83 GLY B CA 1
ATOM 1939 C C . GLY B 1 83 ? 10.008 3.545 7.223 1 89.75 83 GLY B C 1
ATOM 1940 O O . GLY B 1 83 ? 9.578 4.695 7.105 1 89.75 83 GLY B O 1
ATOM 1941 N N . ARG B 1 84 ? 9.891 2.85 8.266 1 87.5 84 ARG B N 1
ATOM 1942 C CA . ARG B 1 84 ? 9.211 3.385 9.438 1 87.5 84 ARG B CA 1
ATOM 1943 C C . ARG B 1 84 ? 9.953 4.594 10 1 87.5 84 ARG B C 1
ATOM 1945 O O . ARG B 1 84 ? 9.344 5.633 10.266 1 87.5 84 ARG B O 1
ATOM 1952 N N . ASP B 1 85 ? 11.25 4.434 10.18 1 92.38 85 ASP B N 1
ATOM 1953 C CA . ASP B 1 85 ? 12.055 5.516 10.742 1 92.38 85 ASP B CA 1
ATOM 1954 C C . ASP B 1 85 ? 12.023 6.746 9.836 1 92.38 85 ASP B C 1
ATOM 1956 O O . ASP B 1 85 ? 11.93 7.875 10.328 1 92.38 85 ASP B O 1
ATOM 1960 N N . ASP B 1 86 ? 12.062 6.512 8.594 1 93.56 86 ASP B N 1
ATOM 1961 C CA . ASP B 1 86 ? 12.023 7.629 7.66 1 93.56 86 ASP B CA 1
ATOM 1962 C C . ASP B 1 86 ? 10.641 8.281 7.637 1 93.56 86 ASP B C 1
ATOM 1964 O O . ASP B 1 86 ? 10.523 9.492 7.461 1 93.56 86 ASP B O 1
ATOM 1968 N N . ARG B 1 87 ? 9.633 7.527 7.789 1 93.19 87 ARG B N 1
ATOM 1969 C CA . ARG B 1 87 ? 8.289 8.086 7.902 1 93.19 87 ARG B CA 1
ATOM 1970 C C . ARG B 1 87 ? 8.164 8.977 9.133 1 93.19 87 ARG B C 1
ATOM 1972 O O . ARG B 1 87 ? 7.578 10.055 9.07 1 93.19 87 ARG B O 1
ATOM 1979 N N . ILE B 1 88 ? 8.703 8.523 10.188 1 93.25 88 ILE B N 1
ATOM 1980 C CA . ILE B 1 88 ? 8.719 9.328 11.406 1 93.25 88 ILE B CA 1
ATOM 1981 C C . ILE B 1 88 ? 9.477 10.633 11.156 1 93.25 88 ILE B C 1
ATOM 1983 O O . ILE B 1 88 ? 9.031 11.703 11.562 1 93.25 88 ILE B O 1
ATOM 1987 N N . THR B 1 89 ? 10.555 10.477 10.477 1 96.5 89 THR B N 1
ATOM 1988 C CA . THR B 1 89 ? 11.336 11.664 10.148 1 96.5 89 THR B CA 1
ATOM 1989 C C . THR B 1 89 ? 10.516 12.641 9.305 1 96.5 89 THR B C 1
ATOM 1991 O O . THR B 1 89 ? 10.547 13.852 9.547 1 96.5 89 THR B O 1
ATOM 1994 N N . VAL B 1 90 ? 9.789 12.164 8.281 1 96.5 90 VAL B N 1
ATOM 1995 C CA . VAL B 1 90 ? 8.938 13.016 7.453 1 96.5 90 VAL B CA 1
ATOM 1996 C C . VAL B 1 90 ? 7.934 13.75 8.336 1 96.5 90 VAL B C 1
ATOM 1998 O O . VAL B 1 90 ? 7.766 14.969 8.211 1 96.5 90 VAL B O 1
ATOM 2001 N N . LEU B 1 91 ? 7.277 12.984 9.211 1 96.19 91 LEU B N 1
ATOM 2002 C CA . LEU B 1 91 ? 6.238 13.562 10.062 1 96.19 91 LEU B CA 1
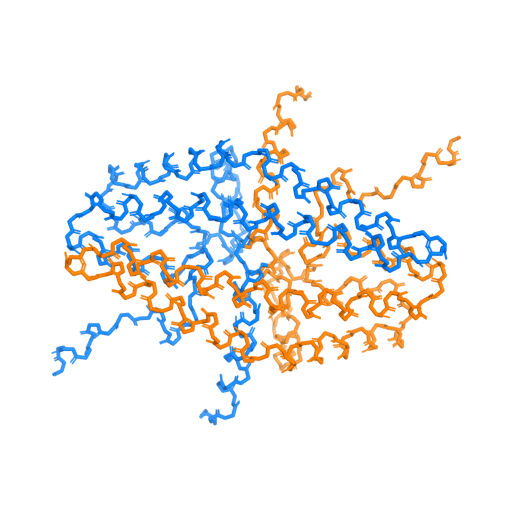ATOM 2003 C C . LEU B 1 91 ? 6.828 14.602 11.008 1 96.19 91 LEU B C 1
ATOM 2005 O O . LEU B 1 91 ? 6.227 15.656 11.234 1 96.19 91 LEU B O 1
ATOM 2009 N N . ASP B 1 92 ? 8.031 14.352 11.516 1 95.12 92 ASP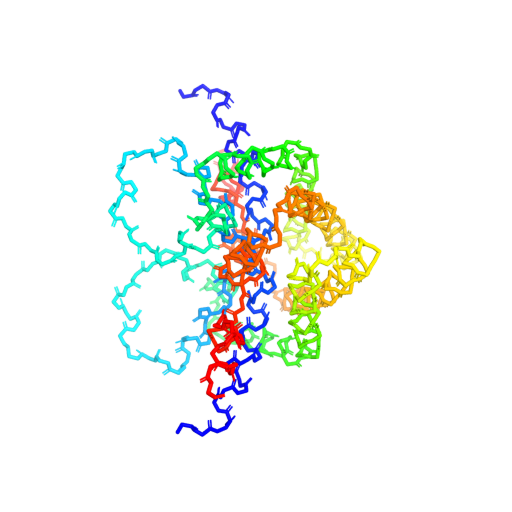 B N 1
ATOM 2010 C CA . ASP B 1 92 ? 8.711 15.312 12.375 1 95.12 92 ASP B CA 1
ATOM 2011 C C . ASP B 1 92 ? 9.055 16.594 11.609 1 95.12 92 ASP B C 1
ATOM 2013 O O . ASP B 1 92 ? 8.883 17.703 12.125 1 95.12 92 ASP B O 1
ATOM 2017 N N . LEU B 1 93 ? 9.531 16.422 10.414 1 96.69 93 LEU B N 1
ATOM 2018 C CA . LEU B 1 93 ? 9.875 17.578 9.586 1 96.69 93 LEU B CA 1
ATOM 2019 C C . LEU B 1 93 ? 8.625 18.391 9.242 1 96.69 93 LEU B C 1
ATOM 2021 O O . LEU B 1 93 ? 8.672 19.625 9.211 1 96.69 93 LEU B O 1
ATOM 2025 N N . LEU B 1 94 ? 7.504 17.719 9.016 1 96.75 94 LEU B N 1
ATOM 2026 C CA . LEU B 1 94 ? 6.25 18.406 8.711 1 96.75 94 LEU B CA 1
ATOM 2027 C C . LEU B 1 94 ? 5.734 19.172 9.922 1 96.75 94 LEU B C 1
ATOM 2029 O O . LEU B 1 94 ? 5.066 20.188 9.781 1 96.75 94 LEU B O 1
ATOM 2033 N N . ALA B 1 95 ? 6.043 18.656 11.094 1 93.94 95 ALA B N 1
ATOM 2034 C CA . ALA B 1 95 ? 5.547 19.25 12.328 1 93.94 95 ALA B CA 1
ATOM 2035 C C . ALA B 1 95 ? 6.426 20.422 12.766 1 93.94 95 ALA B C 1
ATOM 2037 O O . ALA B 1 95 ? 6.07 21.172 13.672 1 93.94 95 ALA B O 1
ATOM 2038 N N . ALA B 1 96 ? 7.535 20.594 12.125 1 92.62 96 ALA B N 1
ATOM 2039 C CA . ALA B 1 96 ? 8.469 21.641 12.516 1 92.62 96 ALA B CA 1
ATOM 2040 C C . ALA B 1 96 ? 7.867 23.016 12.305 1 92.62 96 ALA B C 1
ATOM 2042 O O . ALA B 1 96 ? 7.047 23.219 11.398 1 92.62 96 ALA B O 1
ATOM 2043 N N . PRO B 1 97 ? 8.273 23.984 13.07 1 90.44 97 PRO B N 1
ATOM 2044 C CA . PRO B 1 97 ? 7.746 25.344 12.93 1 90.44 97 PRO B CA 1
ATOM 2045 C C . PRO B 1 97 ? 8.008 25.938 11.547 1 90.44 97 PRO B C 1
ATOM 2047 O O . PRO B 1 97 ? 7.176 26.672 11.016 1 90.44 97 PRO B O 1
ATOM 2050 N N . GLN B 1 98 ? 9.188 25.625 11.055 1 92.88 98 GLN B N 1
ATOM 2051 C CA . GLN B 1 98 ? 9.5 26.016 9.68 1 92.88 98 GLN B CA 1
ATOM 2052 C C . GLN B 1 98 ? 9.688 24.781 8.789 1 92.88 98 GLN B C 1
ATOM 2054 O O . GLN B 1 98 ? 10.469 23.891 9.109 1 92.88 98 GLN B O 1
ATOM 2059 N N . LEU B 1 99 ? 8.914 24.828 7.707 1 95 99 LEU B N 1
ATOM 2060 C CA . LEU B 1 99 ? 9 23.688 6.789 1 95 99 LEU B CA 1
ATOM 2061 C C . LEU B 1 99 ? 10.258 23.766 5.941 1 95 99 LEU B C 1
ATOM 2063 O O . LEU B 1 99 ? 10.57 24.812 5.375 1 95 99 LEU B O 1
ATOM 2067 N N . ASP B 1 100 ? 11.016 22.703 5.965 1 96.56 100 ASP B N 1
ATOM 2068 C CA . ASP B 1 100 ? 12.164 22.5 5.086 1 96.56 100 ASP B CA 1
ATOM 2069 C C . ASP B 1 100 ? 11.836 21.531 3.957 1 96.56 100 ASP B C 1
ATOM 2071 O O . ASP B 1 100 ? 11.992 20.312 4.113 1 96.56 100 ASP B O 1
ATOM 2075 N N . ARG B 1 101 ? 11.461 22.141 2.83 1 96.62 101 ARG B N 1
ATOM 2076 C CA . ARG B 1 101 ? 10.969 21.328 1.719 1 96.62 101 ARG B CA 1
ATOM 2077 C C . ARG B 1 101 ? 12.039 20.359 1.226 1 96.62 101 ARG B C 1
ATOM 2079 O O . ARG B 1 101 ? 11.742 19.203 0.902 1 96.62 101 ARG B O 1
ATOM 2086 N N . THR B 1 102 ? 13.203 20.828 1.217 1 97.94 102 THR B N 1
ATOM 2087 C CA . THR B 1 102 ? 14.289 19.984 0.739 1 97.94 102 THR B CA 1
ATOM 2088 C C . THR B 1 102 ? 14.492 18.781 1.66 1 97.94 102 THR B C 1
ATOM 2090 O O . THR B 1 102 ? 14.625 17.656 1.192 1 97.94 102 THR B O 1
ATOM 2093 N N . ALA B 1 103 ? 14.492 18.984 2.961 1 98.25 103 ALA B N 1
ATOM 2094 C CA . ALA B 1 103 ? 14.648 17.906 3.93 1 98.25 103 ALA B CA 1
ATOM 2095 C C . ALA B 1 103 ? 13.461 16.938 3.873 1 98.25 103 ALA B C 1
ATOM 2097 O O . ALA B 1 103 ? 13.641 15.727 3.965 1 98.25 103 ALA B O 1
ATOM 2098 N N . ILE B 1 104 ? 12.273 17.5 3.691 1 98 104 ILE B N 1
ATOM 2099 C CA . ILE B 1 104 ? 11.07 16.688 3.615 1 98 104 ILE B CA 1
ATOM 2100 C C . ILE B 1 104 ? 11.125 15.797 2.375 1 98 104 ILE B C 1
ATOM 2102 O O . ILE B 1 104 ? 10.898 14.586 2.459 1 98 104 ILE B O 1
ATOM 2106 N N . ASP B 1 105 ? 11.523 16.375 1.241 1 97.31 105 ASP B N 1
ATOM 2107 C CA . ASP B 1 105 ? 11.586 15.617 -0.003 1 97.31 105 ASP B CA 1
ATOM 2108 C C . ASP B 1 105 ? 12.625 14.5 0.087 1 97.31 105 ASP B C 1
ATOM 2110 O O . ASP B 1 105 ? 12.406 13.391 -0.403 1 97.31 105 ASP B O 1
ATOM 2114 N N . ALA B 1 106 ? 13.734 14.789 0.733 1 98.12 106 ALA B N 1
ATOM 2115 C CA . ALA B 1 106 ? 14.773 13.773 0.903 1 98.12 106 ALA B CA 1
ATOM 2116 C C . ALA B 1 106 ? 14.273 12.617 1.774 1 98.12 106 ALA B C 1
ATOM 2118 O O . ALA B 1 106 ? 14.539 11.453 1.479 1 98.12 106 ALA B O 1
ATOM 2119 N N . ALA B 1 107 ? 13.57 12.938 2.852 1 97.62 107 ALA B N 1
ATOM 2120 C CA . ALA B 1 107 ? 13.039 11.906 3.738 1 97.62 107 ALA B CA 1
ATOM 2121 C C . ALA B 1 107 ? 11.977 11.07 3.029 1 97.62 107 ALA B C 1
ATOM 2123 O O . ALA B 1 107 ? 11.922 9.852 3.191 1 97.62 107 ALA B O 1
ATOM 2124 N N . LEU B 1 108 ? 11.109 11.711 2.232 1 96.56 108 LEU B N 1
ATOM 2125 C CA . LEU B 1 108 ? 10.109 10.992 1.453 1 96.56 108 LEU B CA 1
ATOM 2126 C C . LEU B 1 108 ? 10.766 10.039 0.464 1 96.56 108 LEU B C 1
ATOM 2128 O O . LEU B 1 108 ? 10.312 8.906 0.283 1 96.56 108 LEU B O 1
ATOM 2132 N N . ASP B 1 109 ? 11.867 10.516 -0.16 1 97.12 109 ASP B N 1
ATOM 2133 C CA . ASP B 1 109 ? 12.602 9.672 -1.106 1 97.12 109 ASP B CA 1
ATOM 2134 C C . ASP B 1 109 ? 13.164 8.43 -0.418 1 97.12 109 ASP B C 1
ATOM 2136 O O . ASP B 1 109 ? 13.078 7.328 -0.959 1 97.12 109 ASP B O 1
ATOM 2140 N N . ARG B 1 110 ? 13.711 8.625 0.754 1 96.69 110 ARG B N 1
ATOM 2141 C CA . ARG B 1 110 ? 14.25 7.492 1.499 1 96.69 110 ARG B CA 1
ATOM 2142 C C . ARG B 1 110 ? 13.156 6.512 1.888 1 96.69 110 ARG B C 1
ATOM 2144 O O . ARG B 1 110 ? 13.344 5.297 1.828 1 96.69 110 ARG B O 1
ATOM 2151 N N . THR B 1 111 ? 11.984 7.059 2.301 1 94.62 111 THR B N 1
ATOM 2152 C CA . THR B 1 111 ? 10.859 6.203 2.646 1 94.62 111 THR B CA 1
ATOM 2153 C C . THR B 1 111 ? 10.43 5.359 1.448 1 94.62 111 THR B C 1
ATOM 2155 O O . THR B 1 111 ? 10.25 4.145 1.568 1 94.62 111 THR B O 1
ATOM 2158 N N . ARG B 1 112 ? 10.336 5.984 0.276 1 93.25 112 ARG B N 1
ATOM 2159 C CA . ARG B 1 112 ? 9.906 5.277 -0.926 1 93.25 112 ARG B CA 1
ATOM 2160 C C . ARG B 1 112 ? 10.93 4.223 -1.333 1 93.25 112 ARG B C 1
ATOM 2162 O O . ARG B 1 112 ? 10.562 3.137 -1.787 1 93.25 112 ARG B O 1
ATOM 2169 N N . ALA B 1 113 ? 12.172 4.582 -1.151 1 94.31 113 ALA B N 1
ATOM 2170 C CA . ALA B 1 113 ? 13.219 3.629 -1.509 1 94.31 113 ALA B CA 1
ATOM 2171 C C . ALA B 1 113 ? 13.148 2.379 -0.636 1 94.31 113 ALA B C 1
ATOM 2173 O O . ALA B 1 113 ? 13.266 1.258 -1.136 1 94.31 113 ALA B O 1
ATOM 2174 N N . ALA B 1 114 ? 12.977 2.584 0.645 1 93.06 114 ALA B N 1
ATOM 2175 C CA . ALA B 1 114 ? 12.859 1.453 1.563 1 93.06 114 ALA B CA 1
ATOM 2176 C C . ALA B 1 114 ? 11.617 0.621 1.253 1 93.06 114 ALA B C 1
ATOM 2178 O O . ALA B 1 114 ? 11.68 -0.611 1.237 1 93.06 114 ALA B O 1
ATOM 2179 N N . ASP B 1 115 ? 10.539 1.29 1.003 1 90.44 115 ASP B N 1
ATOM 2180 C CA . ASP B 1 115 ? 9.297 0.594 0.671 1 90.44 115 ASP B CA 1
ATOM 2181 C C . ASP B 1 115 ? 9.445 -0.208 -0.619 1 90.44 115 ASP B C 1
ATOM 2183 O O . ASP B 1 115 ? 8.961 -1.339 -0.713 1 90.44 115 ASP B O 1
ATOM 2187 N N . THR B 1 116 ? 10.078 0.388 -1.605 1 92.25 116 THR B N 1
ATOM 2188 C CA . THR B 1 116 ? 10.289 -0.28 -2.885 1 92.25 116 THR B CA 1
ATOM 2189 C C . THR B 1 116 ? 11.172 -1.51 -2.715 1 92.25 116 THR B C 1
ATOM 2191 O O . THR B 1 116 ? 10.922 -2.553 -3.322 1 92.25 116 THR B O 1
ATOM 2194 N N . ALA B 1 117 ? 12.18 -1.377 -1.895 1 92.75 117 ALA B N 1
ATOM 2195 C CA . ALA B 1 117 ? 13.07 -2.51 -1.657 1 92.75 117 ALA B CA 1
ATOM 2196 C C . ALA B 1 117 ? 12.328 -3.658 -0.98 1 92.75 117 ALA B C 1
ATOM 2198 O O . ALA B 1 117 ? 12.5 -4.824 -1.352 1 92.75 117 ALA B O 1
ATOM 2199 N N . LEU B 1 118 ? 11.539 -3.348 -0.051 1 91 118 LEU B N 1
ATOM 2200 C CA . LEU B 1 118 ? 10.734 -4.352 0.635 1 91 118 LEU B CA 1
ATOM 2201 C C . LEU B 1 118 ? 9.773 -5.031 -0.333 1 91 118 LEU B C 1
ATOM 2203 O O . LEU B 1 118 ? 9.664 -6.258 -0.349 1 91 118 LEU B O 1
ATOM 2207 N N . ARG B 1 119 ? 9.086 -4.301 -1.091 1 91.62 119 ARG B N 1
ATOM 2208 C CA . ARG B 1 119 ? 8.164 -4.828 -2.09 1 91.62 119 ARG B CA 1
ATOM 2209 C C . ARG B 1 119 ? 8.875 -5.766 -3.055 1 91.62 119 ARG B C 1
ATOM 2211 O O . ARG B 1 119 ? 8.359 -6.836 -3.383 1 91.62 119 ARG B O 1
ATOM 2218 N N . ALA B 1 120 ? 10 -5.344 -3.492 1 91.88 120 ALA B N 1
ATOM 2219 C CA . ALA B 1 120 ? 10.758 -6.184 -4.422 1 91.88 120 ALA B CA 1
ATOM 2220 C C . ALA B 1 120 ? 11.094 -7.531 -3.793 1 91.88 120 ALA B C 1
ATOM 2222 O O . ALA B 1 120 ? 11.062 -8.562 -4.469 1 91.88 120 ALA B O 1
ATOM 2223 N N . GLN B 1 121 ? 11.398 -7.551 -2.508 1 91.88 121 GLN B N 1
ATOM 2224 C CA . GLN B 1 121 ? 11.711 -8.797 -1.812 1 91.88 121 GLN B CA 1
ATOM 2225 C C . GLN B 1 121 ? 10.492 -9.711 -1.752 1 91.88 121 GLN B C 1
ATOM 2227 O O . GLN B 1 121 ? 10.594 -10.906 -2.014 1 91.88 121 GLN B O 1
ATOM 2232 N N . VAL B 1 122 ? 9.359 -9.203 -1.427 1 92.81 122 VAL B N 1
ATOM 2233 C CA . VAL B 1 122 ? 8.117 -9.969 -1.352 1 92.81 122 VAL B CA 1
ATOM 2234 C C . VAL B 1 122 ? 7.766 -10.523 -2.73 1 92.81 122 VAL B C 1
ATOM 2236 O O . VAL B 1 122 ? 7.469 -11.711 -2.873 1 92.81 122 VAL B O 1
ATOM 2239 N N . GLU B 1 123 ? 7.836 -9.648 -3.732 1 93.94 123 GLU B N 1
ATOM 2240 C CA . GLU B 1 123 ? 7.516 -10.047 -5.098 1 93.94 123 GLU B CA 1
ATOM 2241 C C . GLU B 1 123 ? 8.438 -11.172 -5.574 1 93.94 123 GLU B C 1
ATOM 2243 O O . GLU B 1 123 ? 7.988 -12.109 -6.238 1 93.94 123 GLU B O 1
ATOM 2248 N N . ARG B 1 124 ? 9.664 -11.039 -5.23 1 94.44 124 ARG B N 1
ATOM 2249 C CA . ARG B 1 124 ? 10.609 -12.086 -5.609 1 94.44 124 ARG B CA 1
ATOM 2250 C C . ARG B 1 124 ? 10.195 -13.438 -5.023 1 94.44 124 ARG B C 1
ATOM 2252 O O . ARG B 1 124 ? 10.234 -14.453 -5.715 1 94.44 124 ARG B O 1
ATOM 2259 N N . ARG B 1 125 ? 9.797 -13.438 -3.781 1 95 125 ARG B N 1
ATOM 2260 C CA . ARG B 1 125 ? 9.383 -14.68 -3.137 1 95 125 ARG B CA 1
ATOM 2261 C C . ARG B 1 125 ? 8.117 -15.234 -3.771 1 95 125 ARG B C 1
ATOM 2263 O O . ARG B 1 125 ? 7.969 -16.453 -3.924 1 95 125 ARG B O 1
ATOM 2270 N N . VAL B 1 126 ? 7.195 -14.383 -4.09 1 95.06 126 VAL B N 1
ATOM 2271 C CA . VAL B 1 126 ? 5.961 -14.805 -4.746 1 95.06 126 VAL B CA 1
ATOM 2272 C C . VAL B 1 126 ? 6.285 -15.438 -6.094 1 95.06 126 VAL B C 1
ATOM 2274 O O . VAL B 1 126 ? 5.758 -16.5 -6.43 1 95.06 126 VAL B O 1
ATOM 2277 N N . VAL B 1 127 ? 7.137 -14.773 -6.895 1 97.12 127 VAL B N 1
ATOM 2278 C CA . VAL B 1 127 ? 7.504 -15.273 -8.211 1 97.12 127 VAL B CA 1
ATOM 2279 C C . VAL B 1 127 ? 8.266 -16.594 -8.07 1 97.12 127 VAL B C 1
ATOM 2281 O O . VAL B 1 127 ? 8.031 -17.531 -8.82 1 97.12 127 VAL B O 1
ATOM 2284 N N . ASP B 1 128 ? 9.164 -16.703 -7.109 1 97.38 128 ASP B N 1
ATOM 2285 C CA . ASP B 1 128 ? 9.898 -17.938 -6.848 1 97.38 128 ASP B CA 1
ATOM 2286 C C . ASP B 1 128 ? 8.945 -19.078 -6.5 1 97.38 128 ASP B C 1
ATOM 2288 O O . ASP B 1 128 ? 9.117 -20.203 -6.961 1 97.38 128 ASP B O 1
ATOM 2292 N N . PHE B 1 129 ? 7.984 -18.75 -5.699 1 97.88 129 PHE B N 1
ATOM 2293 C CA . PHE B 1 129 ? 6.984 -19.766 -5.344 1 97.88 129 PHE B CA 1
ATOM 2294 C C . PHE B 1 129 ? 6.199 -20.203 -6.57 1 97.88 129 PHE B C 1
ATOM 2296 O O . PHE B 1 129 ? 6.023 -21.406 -6.801 1 97.88 129 PHE B O 1
ATOM 2303 N N . ALA B 1 130 ? 5.742 -19.266 -7.352 1 97.56 130 ALA B N 1
ATOM 2304 C CA . ALA B 1 130 ? 5 -19.594 -8.57 1 97.56 130 ALA B CA 1
ATOM 2305 C C . ALA B 1 130 ? 5.805 -20.516 -9.477 1 97.56 130 ALA B C 1
ATOM 2307 O O . ALA B 1 130 ? 5.242 -21.406 -10.117 1 97.56 130 ALA B O 1
ATOM 2308 N N . ALA B 1 131 ? 7.109 -20.312 -9.508 1 97.25 131 ALA B N 1
ATOM 2309 C CA . ALA B 1 131 ? 7.984 -21.078 -10.383 1 97.25 131 ALA B CA 1
ATOM 2310 C C . ALA B 1 131 ? 8.055 -22.547 -9.945 1 97.25 131 ALA B C 1
ATOM 2312 O O . ALA B 1 131 ? 8.453 -23.422 -10.727 1 97.25 131 ALA B O 1
ATOM 2313 N N . THR B 1 132 ? 7.68 -22.875 -8.727 1 97.25 132 THR B N 1
ATOM 2314 C CA . THR B 1 132 ? 7.73 -24.25 -8.219 1 97.25 132 THR B CA 1
ATOM 2315 C C . THR B 1 132 ? 6.438 -24.984 -8.539 1 97.25 132 THR B C 1
ATOM 2317 O O . THR B 1 132 ? 6.359 -26.203 -8.383 1 97.25 132 THR B O 1
ATOM 2320 N N . LEU B 1 133 ? 5.43 -24.297 -8.977 1 97 133 LEU B N 1
ATOM 2321 C CA . LEU B 1 133 ? 4.105 -24.875 -9.172 1 97 133 LEU B CA 1
ATOM 2322 C C . LEU B 1 133 ? 3.977 -25.5 -10.555 1 97 133 LEU B C 1
ATOM 2324 O O . LEU B 1 133 ? 4.676 -25.094 -11.484 1 97 133 LEU B O 1
ATOM 2328 N N . THR B 1 134 ? 3.08 -26.5 -10.656 1 95 134 THR B N 1
ATOM 2329 C CA . THR B 1 134 ? 2.668 -26.953 -11.977 1 95 134 THR B CA 1
ATOM 2330 C C . THR B 1 134 ? 1.847 -25.891 -12.688 1 95 134 THR B C 1
ATOM 2332 O O . THR B 1 134 ? 1.332 -24.969 -12.055 1 95 134 THR B O 1
ATOM 2335 N N . PRO B 1 135 ? 1.705 -26.031 -13.984 1 93.88 135 PRO B N 1
ATOM 2336 C CA . PRO B 1 135 ? 0.909 -25.031 -14.703 1 93.88 135 PRO B CA 1
ATOM 2337 C C . PRO B 1 135 ? -0.517 -24.922 -14.172 1 93.88 135 PRO B C 1
ATOM 2339 O O . PRO B 1 135 ? -1.049 -23.812 -14.055 1 93.88 135 PRO B O 1
ATOM 2342 N N . ASP B 1 136 ? -1.091 -26.031 -13.805 1 93.88 136 ASP B N 1
ATOM 2343 C CA . ASP B 1 136 ? -2.443 -25.984 -13.258 1 93.88 136 ASP B CA 1
ATOM 2344 C C . ASP B 1 136 ? -2.465 -25.312 -11.891 1 93.88 136 ASP B C 1
ATOM 2346 O O . ASP B 1 136 ? -3.34 -24.484 -11.617 1 93.88 136 ASP B O 1
ATOM 2350 N N . GLU B 1 137 ? -1.562 -25.672 -11.039 1 96 137 GLU B N 1
ATOM 2351 C CA . GLU B 1 137 ? -1.454 -25.031 -9.727 1 96 137 GLU B CA 1
ATOM 2352 C C . GLU B 1 137 ? -1.192 -23.531 -9.875 1 96 137 GLU B C 1
ATOM 2354 O O . GLU B 1 137 ? -1.739 -22.734 -9.117 1 96 137 GLU B O 1
ATOM 2359 N N . ARG B 1 138 ? -0.357 -23.25 -10.789 1 96.5 138 ARG B N 1
ATOM 2360 C CA . ARG B 1 138 ? 0.008 -21.844 -11.008 1 96.5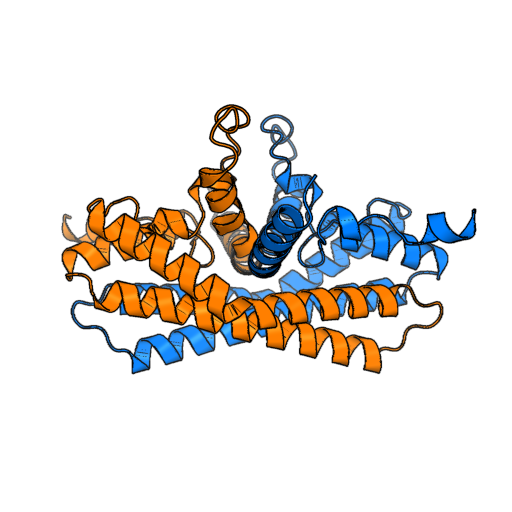 138 ARG B CA 1
ATOM 2361 C C . ARG B 1 138 ? -1.201 -21.031 -11.445 1 96.5 138 ARG B C 1
ATOM 2363 O O . ARG B 1 138 ? -1.384 -19.891 -11 1 96.5 138 ARG B O 1
ATOM 2370 N N . ALA B 1 139 ? -2.023 -21.531 -12.289 1 93.81 139 ALA B N 1
ATOM 2371 C CA . ALA B 1 139 ? -3.242 -20.844 -12.703 1 93.81 139 ALA B CA 1
ATOM 2372 C C . ALA B 1 139 ? -4.141 -20.547 -11.5 1 93.81 139 ALA B C 1
ATOM 2374 O O . ALA B 1 139 ? -4.684 -19.453 -11.383 1 93.81 139 ALA B O 1
ATOM 2375 N N . LYS B 1 140 ? -4.27 -21.516 -10.633 1 94.69 140 LYS B N 1
ATOM 2376 C CA . LYS B 1 140 ? -5.066 -21.328 -9.43 1 94.69 140 LYS B CA 1
ATOM 2377 C C . LYS B 1 140 ? -4.445 -20.266 -8.523 1 94.69 140 LYS B C 1
ATOM 2379 O O . LYS B 1 140 ? -5.156 -19.438 -7.938 1 94.69 140 LYS B O 1
ATOM 2384 N N . PHE B 1 141 ? -3.182 -20.391 -8.414 1 96.62 141 PHE B N 1
ATOM 2385 C CA . PHE B 1 141 ? -2.459 -19.422 -7.598 1 96.62 141 PHE B CA 1
ATOM 2386 C C . PHE B 1 141 ? -2.656 -18 -8.133 1 96.62 141 PHE B C 1
ATOM 2388 O O . PHE B 1 141 ? -2.895 -17.078 -7.359 1 96.62 141 PHE B O 1
ATOM 2395 N N . VAL B 1 142 ? -2.547 -17.781 -9.422 1 96.62 142 VAL B N 1
ATOM 2396 C CA . VAL B 1 142 ? -2.719 -16.484 -10.047 1 96.62 142 VAL B CA 1
ATOM 2397 C C . VAL B 1 142 ? -4.141 -15.977 -9.812 1 96.62 142 VAL B C 1
ATOM 2399 O O . VAL B 1 142 ? -4.352 -14.789 -9.555 1 96.62 142 VAL B O 1
ATOM 2402 N N . ASP B 1 143 ? -5.078 -16.859 -9.867 1 93.81 143 ASP B N 1
ATOM 2403 C CA . ASP B 1 143 ? -6.453 -16.469 -9.547 1 93.81 143 ASP B CA 1
ATOM 2404 C C . ASP B 1 143 ? -6.562 -15.961 -8.109 1 93.81 143 ASP B C 1
ATOM 2406 O O . ASP B 1 143 ? -7.285 -15.008 -7.84 1 93.81 143 ASP B O 1
ATOM 2410 N N . GLY B 1 144 ? -5.895 -16.641 -7.219 1 92.94 144 GLY B N 1
ATOM 2411 C CA . GLY B 1 144 ? -5.828 -16.156 -5.848 1 92.94 144 GLY B CA 1
ATOM 2412 C C . GLY B 1 144 ? -5.156 -14.805 -5.719 1 92.94 144 GLY B C 1
ATOM 2413 O O . GLY B 1 144 ? -5.617 -13.945 -4.961 1 92.94 144 GLY B O 1
ATOM 2414 N N . LEU B 1 145 ? -4.102 -14.586 -6.508 1 93.31 145 LEU B N 1
ATOM 2415 C CA . LEU B 1 145 ? -3.385 -13.312 -6.473 1 93.31 145 LEU B CA 1
ATOM 2416 C C . LEU B 1 145 ? -4.277 -12.172 -6.941 1 93.31 145 LEU B C 1
ATOM 2418 O O . LEU B 1 145 ? -4.191 -11.055 -6.426 1 93.31 145 LEU B O 1
ATOM 2422 N N . ARG B 1 146 ? -5.172 -12.414 -7.891 1 91.62 146 ARG B N 1
ATOM 2423 C CA . ARG B 1 146 ? -6.07 -11.391 -8.422 1 91.62 146 ARG B CA 1
ATOM 2424 C C . ARG B 1 146 ? -6.984 -10.844 -7.328 1 91.62 146 ARG B C 1
ATOM 2426 O O . ARG B 1 146 ? -7.574 -9.773 -7.484 1 91.62 146 ARG B O 1
ATOM 2433 N N . ARG B 1 147 ? -7.004 -11.586 -6.203 1 86.62 147 ARG B N 1
ATOM 2434 C CA . ARG B 1 147 ? -7.926 -11.195 -5.141 1 86.62 147 ARG B CA 1
ATOM 2435 C C . ARG B 1 147 ? -7.168 -10.836 -3.863 1 86.62 147 ARG B C 1
ATOM 2437 O O . ARG B 1 147 ? -7.777 -10.641 -2.811 1 86.62 147 ARG B O 1
ATOM 2444 N N . SER B 1 148 ? -5.918 -10.875 -3.992 1 82.69 148 SER B N 1
ATOM 2445 C CA . SER B 1 148 ? -5.172 -10.797 -2.74 1 82.69 148 SER B CA 1
ATOM 2446 C C . SER B 1 148 ? -4.086 -9.734 -2.805 1 82.69 148 SER B C 1
ATOM 2448 O O . SER B 1 148 ? -3.443 -9.555 -3.842 1 82.69 148 SER B O 1
ATOM 2450 N N . GLY B 1 149 ? -3.996 -9.203 -1.681 1 77.31 149 GLY B N 1
ATOM 2451 C CA . GLY B 1 149 ? -2.85 -8.328 -1.489 1 77.31 149 GLY B CA 1
ATOM 2452 C C . GLY B 1 149 ? -2.814 -7.168 -2.469 1 77.31 149 GLY B C 1
ATOM 2453 O O . GLY B 1 149 ? -3.85 -6.57 -2.77 1 77.31 149 GLY B O 1
ATOM 2454 N N . ASN B 1 150 ? -1.555 -6.91 -2.938 1 75.12 150 ASN B N 1
ATOM 2455 C CA . ASN B 1 150 ? -1.341 -5.762 -3.811 1 75.12 150 ASN B CA 1
ATOM 2456 C C . ASN B 1 150 ? -1.665 -6.09 -5.266 1 75.12 150 ASN B C 1
ATOM 2458 O O . ASN B 1 150 ? -1.669 -5.203 -6.121 1 75.12 150 ASN B O 1
ATOM 2462 N N . TRP B 1 151 ? -1.927 -7.25 -5.516 1 82.62 151 TRP B N 1
ATOM 2463 C CA . TRP B 1 151 ? -2.26 -7.676 -6.871 1 82.62 151 TRP B CA 1
ATOM 2464 C C . TRP B 1 151 ? -3.771 -7.719 -7.074 1 82.62 151 TRP B C 1
ATOM 2466 O O . TRP B 1 151 ? -4.25 -8.016 -8.172 1 82.62 151 TRP B O 1
ATOM 2476 N N . ARG B 1 152 ? -4.387 -7.406 -6.059 1 80.06 152 ARG B N 1
ATOM 2477 C CA . ARG B 1 152 ? -5.84 -7.453 -6.141 1 80.06 152 ARG B CA 1
ATOM 2478 C C . ARG B 1 152 ? -6.355 -6.531 -7.242 1 80.06 152 ARG B C 1
ATOM 2480 O O . ARG B 1 152 ? -5.922 -5.379 -7.352 1 80.06 152 ARG B O 1
ATOM 2487 N N . LEU B 1 153 ? -7.227 -7.055 -7.977 1 80.44 153 LEU B N 1
ATOM 2488 C CA . LEU B 1 153 ? -7.836 -6.324 -9.086 1 80.44 153 LEU B CA 1
ATOM 2489 C C . LEU B 1 153 ? -9.289 -5.988 -8.773 1 80.44 153 LEU B C 1
ATOM 2491 O O . LEU B 1 153 ? -9.898 -6.602 -7.898 1 80.44 153 LEU B O 1
ATOM 2495 N N . PRO B 1 154 ? -9.711 -4.984 -9.43 1 72.62 154 PRO B N 1
ATOM 2496 C CA . PRO B 1 154 ? -11.156 -4.746 -9.305 1 72.62 154 PRO B CA 1
ATOM 2497 C C . PRO B 1 154 ? -11.984 -5.957 -9.719 1 72.62 154 PRO B C 1
ATOM 2499 O O . PRO B 1 154 ? -11.516 -6.801 -10.492 1 72.62 154 PRO B O 1
ATOM 2502 N N . ALA B 1 155 ? -13.102 -5.969 -9.125 1 71.56 155 ALA B N 1
ATOM 2503 C CA . ALA B 1 155 ? -13.977 -7.129 -9.258 1 71.56 155 ALA B CA 1
ATOM 2504 C C . ALA B 1 155 ? -14.109 -7.555 -10.719 1 71.56 155 ALA B C 1
ATOM 2506 O O . ALA B 1 155 ? -14.086 -8.75 -11.023 1 71.56 155 ALA B O 1
ATOM 2507 N N . LYS B 1 156 ? -14.273 -6.609 -11.617 1 72.56 156 LYS B N 1
ATOM 2508 C CA . LYS B 1 156 ? -14.484 -6.914 -13.031 1 72.56 156 LYS B CA 1
ATOM 2509 C C . LYS B 1 156 ? -13.281 -7.645 -13.617 1 72.56 156 LYS B C 1
ATOM 2511 O O . LYS B 1 156 ? -13.414 -8.383 -14.594 1 72.56 156 LYS B O 1
ATOM 2516 N N . TRP B 1 157 ? -12.188 -7.512 -13.008 1 71.56 157 TRP B N 1
ATOM 2517 C CA . TRP B 1 157 ? -10.961 -8.07 -13.57 1 71.56 157 TRP B CA 1
ATOM 2518 C C . TRP B 1 157 ? -10.516 -9.297 -12.781 1 71.56 157 TRP B C 1
ATOM 2520 O O . TRP B 1 157 ? -9.5 -9.922 -13.109 1 71.56 157 TRP B O 1
ATOM 2530 N N . GLN B 1 158 ? -11.227 -9.547 -11.688 1 69.25 158 GLN B N 1
ATOM 2531 C CA . GLN B 1 158 ? -10.812 -10.672 -10.852 1 69.25 158 GLN B CA 1
ATOM 2532 C C . GLN B 1 158 ? -11.164 -12.008 -11.508 1 69.25 158 GLN B C 1
ATOM 2534 O O . GLN B 1 158 ? -10.516 -13.023 -11.25 1 69.25 158 GLN B O 1
ATOM 2539 N N . LYS B 1 159 ? -12.391 -12.18 -12.211 1 61.59 159 LYS B N 1
ATOM 2540 C CA . LYS B 1 159 ? -12.82 -13.453 -12.781 1 61.59 159 LYS B CA 1
ATOM 2541 C C . LYS B 1 159 ? -12.023 -13.781 -14.039 1 61.59 159 LYS B C 1
ATOM 2543 O O . LYS B 1 159 ? -11.672 -12.891 -14.812 1 61.59 159 LYS B O 1
ATOM 2548 N N . LYS B 1 160 ? -11.328 -14.938 -14.07 1 56.31 160 LYS B N 1
ATOM 2549 C CA . LYS B 1 160 ? -10.586 -15.516 -15.188 1 56.31 160 LYS B CA 1
ATOM 2550 C C . LYS B 1 160 ? -11.383 -15.445 -16.484 1 56.31 160 LYS B C 1
ATOM 2552 O O . LYS B 1 160 ? -12.617 -15.453 -16.453 1 56.31 160 LYS B O 1
ATOM 2557 N N . GLN B 1 161 ? -10.766 -15.062 -17.562 1 47.25 161 GLN B N 1
ATOM 2558 C CA . GLN B 1 161 ? -11.133 -15.273 -18.953 1 47.25 161 GLN B CA 1
ATOM 2559 C C . GLN B 1 161 ? -11.578 -16.719 -19.188 1 47.25 161 GLN B C 1
ATOM 2561 O O . GLN B 1 161 ? -11.844 -17.109 -20.328 1 47.25 161 GLN B O 1
ATOM 2566 N N . GLY B 1 162 ? -11.352 -17.703 -18.359 1 40.56 162 GLY B N 1
ATOM 2567 C CA . GLY B 1 162 ? -11.719 -19 -18.891 1 40.56 162 GLY B CA 1
ATOM 2568 C C . GLY B 1 162 ? -13.133 -19.031 -19.438 1 40.56 162 GLY B C 1
ATOM 2569 O O . GLY B 1 162 ? -13.555 -20.047 -20.016 1 40.56 162 GLY B O 1
ATOM 2570 N N . ASP B 1 163 ? -14.055 -18.328 -18.844 1 43.22 163 ASP B N 1
ATOM 2571 C CA . ASP B 1 163 ? -15.375 -18.594 -19.391 1 43.22 163 ASP B CA 1
ATOM 2572 C C . ASP B 1 163 ? -15.43 -18.266 -20.891 1 43.22 163 ASP B C 1
ATOM 2574 O O . ASP B 1 163 ? -16.484 -18.375 -21.516 1 43.22 163 ASP B O 1
ATOM 2578 N N . ALA B 1 164 ? -14.609 -17.469 -21.422 1 39.56 164 ALA B N 1
ATOM 2579 C CA . ALA B 1 164 ? -14.789 -17.312 -22.859 1 39.56 164 ALA B CA 1
ATOM 2580 C C . ALA B 1 164 ? -14.539 -18.609 -23.609 1 39.56 164 ALA B C 1
ATOM 2582 O O . ALA B 1 164 ? -14.938 -18.766 -24.766 1 39.56 164 ALA B O 1
ATOM 2583 N N . ALA B 1 165 ? -13.703 -19.516 -23.094 1 37.31 165 ALA B N 1
ATOM 2584 C CA . ALA B 1 165 ? -13.492 -20.688 -23.953 1 37.31 165 ALA B CA 1
ATOM 2585 C C . ALA B 1 165 ? -14.734 -21.578 -23.984 1 37.31 165 ALA B C 1
ATOM 2587 O O . ALA B 1 165 ? -14.898 -22.391 -24.891 1 37.31 165 ALA B O 1
ATOM 2588 N N . SER B 1 166 ? -15.453 -21.672 -22.891 1 33.94 166 SER B N 1
ATOM 2589 C CA . SER B 1 166 ? -16.516 -22.656 -23.078 1 33.94 166 SER B CA 1
ATOM 2590 C C . SER B 1 166 ? -17.656 -22.078 -23.906 1 33.94 166 SER B C 1
ATOM 2592 O O . SER B 1 166 ? -18.672 -22.766 -24.125 1 33.94 166 SER B O 1
ATOM 2594 N N . GLN B 1 167 ? -17.641 -20.781 -24.25 1 27.97 167 GLN B N 1
ATOM 2595 C CA . GLN B 1 167 ? -18.703 -20.672 -25.234 1 27.97 167 GLN B CA 1
ATOM 2596 C C . GLN B 1 167 ? -18.234 -21.172 -26.609 1 27.97 167 GLN B C 1
ATOM 2598 O O . GLN B 1 167 ? -17.094 -20.938 -26.984 1 27.97 167 GLN B O 1
#